Protein AF-A0A8C6SG69-F1 (afdb_monomer)

Nearest PDB structures (foldseek):
  2dnx-assembly1_A  TM=7.925E-01  e=4.022E-04  Homo sapiens

Solvent-accessible surface area (backbone atoms only — not comparable to full-atom values): 11271 Å² total; per-residue (Å²): 131,86,80,78,48,75,65,58,55,50,50,52,52,52,52,38,52,50,41,47,51,50,43,48,53,46,44,56,53,45,53,57,51,53,71,31,54,93,44,98,71,51,42,74,65,57,53,50,49,48,52,51,49,50,55,52,42,55,50,44,51,54,52,35,54,51,47,52,49,53,50,52,68,66,45,74,84,55,57,74,66,57,48,52,51,50,53,50,52,52,50,54,42,49,54,47,51,50,54,41,54,56,49,51,50,53,50,48,53,54,54,56,71,71,46,78,83,78,82,79,77,87,82,91,85,86,87,90,86,90,86,89,87,87,82,89,87,88,85,87,82,84,89,78,93,77,68,62,74,68,56,65,74,75,66,78,50,77,62,55,58,51,49,52,53,51,56,48,53,62,52,45,58,62,43,52,56,51,51,54,66,75,73,110

Organism: NCBI:txid47308

Secondary structure (DSSP, 8-state):
-----HHHHHHHHHHHHHHHHHHHHHHHHHHHHHHHTTSTT--HHHHHHHHHHHHHHHHHHHHHHHHHHHHHHHHTTS-HHHHHHHHHHHHHHHHHHHHHHHHHHHHHHHHHHTS------------------------------SSHHHHTTT---HHHHHHHHHHHHHHHHHHHHHHHHTT-

Radius of gyration: 23.66 Å; Cα contacts (8 Å, |Δi|>4): 74; chains: 1; bounding box: 45×61×63 Å

Structure (mmCIF, N/CA/C/O backbone):
data_AF-A0A8C6SG69-F1
#
_entry.id   AF-A0A8C6SG69-F1
#
loop_
_atom_site.group_PDB
_atom_site.id
_atom_site.type_symbol
_atom_site.label_atom_id
_atom_site.label_alt_id
_atom_site.label_comp_id
_atom_site.label_asym_id
_atom_site.label_entity_id
_atom_site.label_seq_id
_atom_site.pdbx_PDB_ins_code
_atom_site.Cartn_x
_atom_site.Cartn_y
_atom_site.Cartn_z
_atom_site.occupancy
_atom_site.B_iso_or_equiv
_atom_site.auth_seq_id
_atom_site.auth_comp_id
_atom_site.auth_asym_id
_atom_site.auth_atom_id
_atom_site.pdbx_PDB_model_num
ATOM 1 N N . ALA A 1 1 ? -27.747 -5.638 16.903 1.00 41.16 1 ALA A N 1
ATOM 2 C CA . ALA A 1 1 ? -26.287 -5.442 16.859 1.00 41.16 1 ALA A CA 1
ATOM 3 C C . ALA A 1 1 ? -25.641 -6.806 17.029 1.00 41.16 1 ALA A C 1
ATOM 5 O O . ALA A 1 1 ? -25.885 -7.446 18.044 1.00 41.16 1 ALA A O 1
ATOM 6 N N . THR A 1 2 ? -24.931 -7.293 16.015 1.00 50.03 2 THR A N 1
ATOM 7 C CA . THR A 1 2 ? -24.192 -8.558 16.098 1.00 50.03 2 THR A CA 1
ATOM 8 C C . THR A 1 2 ? -23.037 -8.353 17.076 1.00 50.03 2 THR A C 1
ATOM 10 O O . THR A 1 2 ? -22.198 -7.486 16.844 1.00 50.03 2 THR A O 1
ATOM 13 N N . GLN A 1 3 ? -23.038 -9.061 18.207 1.00 59.19 3 GLN A N 1
ATOM 14 C CA . GLN A 1 3 ? -21.908 -9.039 19.136 1.00 59.19 3 GLN A CA 1
ATOM 15 C C . GLN A 1 3 ? -20.735 -9.753 18.463 1.00 59.19 3 GLN A C 1
ATOM 17 O O . GLN A 1 3 ? -20.795 -10.961 18.264 1.00 59.19 3 GLN A O 1
ATOM 22 N N . VAL A 1 4 ? -19.699 -9.004 18.086 1.00 73.50 4 VAL A N 1
ATOM 23 C CA . VAL A 1 4 ? -18.437 -9.580 17.609 1.00 73.50 4 VAL A CA 1
ATOM 24 C C . VAL A 1 4 ? -17.716 -10.183 18.809 1.00 73.50 4 VAL A C 1
ATOM 26 O O . VAL A 1 4 ? -17.549 -9.517 19.836 1.00 73.50 4 VAL A O 1
ATOM 29 N N . SER A 1 5 ? -17.322 -11.448 18.707 1.00 81.06 5 SER A N 1
ATOM 30 C CA . SER A 1 5 ? -16.587 -12.133 19.769 1.00 81.06 5 SER A CA 1
ATOM 31 C C . SER A 1 5 ? -15.148 -11.612 19.875 1.00 81.06 5 SER A C 1
ATOM 33 O O . SER A 1 5 ? -14.568 -11.102 18.916 1.00 81.06 5 SER A O 1
ATOM 35 N N . ALA A 1 6 ? -14.536 -11.745 21.056 1.00 82.38 6 ALA A N 1
ATOM 36 C CA . ALA A 1 6 ? -13.160 -11.292 21.280 1.00 82.38 6 ALA A CA 1
ATOM 37 C C . ALA A 1 6 ? -12.144 -11.973 20.337 1.00 82.38 6 ALA A C 1
ATOM 39 O O . ALA A 1 6 ? -11.157 -11.351 19.948 1.00 82.38 6 ALA A O 1
ATOM 40 N N . THR A 1 7 ? -12.405 -13.226 19.951 1.00 86.06 7 THR A N 1
ATOM 41 C CA . THR A 1 7 ? -11.577 -13.991 19.009 1.00 86.06 7 THR A CA 1
ATOM 42 C C . THR A 1 7 ? -11.681 -13.433 17.592 1.00 86.06 7 THR A C 1
ATOM 44 O O . THR A 1 7 ? -10.654 -13.135 16.995 1.00 86.06 7 THR A O 1
ATOM 47 N N . GLU A 1 8 ? -12.893 -13.170 17.095 1.00 88.38 8 GLU A N 1
ATOM 48 C CA . GLU A 1 8 ? -13.091 -12.567 15.767 1.00 88.38 8 GLU A CA 1
ATOM 49 C C . GLU A 1 8 ? -12.444 -11.179 15.672 1.00 88.38 8 GLU A C 1
ATOM 51 O O . GLU A 1 8 ? -11.810 -10.848 14.674 1.00 88.38 8 GLU A O 1
ATOM 56 N N . LEU A 1 9 ? -12.536 -10.369 16.733 1.00 89.81 9 LEU A N 1
ATOM 57 C CA . LEU A 1 9 ? -11.848 -9.078 16.791 1.00 89.81 9 LEU A CA 1
ATOM 58 C C . LEU A 1 9 ? -10.326 -9.248 16.681 1.00 89.81 9 LEU A C 1
ATOM 60 O O . LEU A 1 9 ? -9.669 -8.492 15.961 1.00 89.81 9 LEU A O 1
ATOM 64 N N . GLN A 1 10 ? -9.759 -10.238 17.374 1.00 91.44 10 GLN A N 1
ATOM 65 C CA . GLN A 1 10 ? -8.331 -10.533 17.299 1.00 91.44 10 GLN A CA 1
ATOM 66 C C . GLN A 1 10 ? -7.918 -11.008 15.898 1.00 91.44 10 GLN A C 1
ATOM 68 O O . GLN A 1 10 ? -6.862 -10.589 15.416 1.00 91.44 10 GLN A O 1
ATOM 73 N N . ASP A 1 11 ? -8.747 -11.811 15.234 1.00 93.75 11 ASP A N 1
ATOM 74 C CA . ASP A 1 11 ? -8.498 -12.290 13.873 1.00 93.75 11 ASP A CA 1
ATOM 75 C C . ASP A 1 11 ? -8.473 -11.129 12.873 1.00 93.75 11 ASP A C 1
ATOM 77 O O . ASP A 1 11 ? -7.526 -11.012 12.094 1.00 93.75 11 ASP A O 1
ATOM 81 N N . VAL A 1 12 ? -9.424 -10.193 12.967 1.00 94.19 12 VAL A N 1
ATOM 82 C CA . VAL A 1 12 ? -9.451 -8.991 12.112 1.00 94.19 12 VAL A CA 1
ATOM 83 C C . VAL A 1 12 ? -8.209 -8.119 12.340 1.00 94.19 12 VAL A C 1
ATOM 85 O O . VAL A 1 12 ? -7.644 -7.575 11.386 1.00 94.19 12 VAL A O 1
ATOM 88 N N . PHE A 1 13 ? -7.730 -8.001 13.584 1.00 95.12 13 PHE A N 1
ATOM 89 C CA . PHE A 1 13 ? -6.465 -7.321 13.883 1.00 95.12 13 PHE A CA 1
ATOM 90 C C . PHE A 1 13 ? -5.274 -7.990 13.184 1.00 95.12 13 PHE A C 1
ATOM 92 O O . PHE A 1 13 ? -4.476 -7.301 12.546 1.00 95.12 13 PHE A O 1
ATOM 99 N N . GLN A 1 14 ? -5.159 -9.317 13.291 1.00 96.50 14 GLN A N 1
ATOM 100 C CA . GLN A 1 14 ? -4.071 -10.078 12.670 1.00 96.50 14 GLN A CA 1
ATOM 101 C C . GLN A 1 14 ? -4.122 -10.006 11.144 1.00 96.50 14 GLN A C 1
ATOM 103 O O . GLN A 1 14 ? -3.098 -9.766 10.503 1.00 96.50 14 GLN A O 1
ATOM 108 N N . GLU A 1 15 ? -5.310 -10.147 10.559 1.00 97.62 15 GLU A N 1
ATOM 109 C CA . GLU A 1 15 ? -5.512 -10.032 9.117 1.00 97.62 15 GLU A CA 1
ATOM 110 C C . GLU A 1 15 ? -5.119 -8.637 8.615 1.00 97.62 15 GLU A C 1
ATOM 112 O O . GLU A 1 15 ? -4.383 -8.507 7.634 1.00 97.62 15 GLU A O 1
ATOM 117 N N . THR A 1 16 ? -5.524 -7.585 9.333 1.00 96.88 16 THR A N 1
ATOM 118 C CA . THR A 1 16 ? -5.155 -6.202 9.000 1.00 96.88 16 THR A CA 1
ATOM 119 C C . THR A 1 16 ? -3.635 -6.016 9.016 1.00 96.88 16 THR A C 1
ATOM 121 O O . THR A 1 16 ? -3.077 -5.483 8.055 1.00 96.88 16 THR A O 1
ATOM 124 N N . SER A 1 17 ? -2.946 -6.497 10.057 1.00 97.94 17 SER A N 1
ATOM 125 C CA . SER A 1 17 ? -1.478 -6.454 10.139 1.00 97.94 17 SER A CA 1
ATOM 126 C C . SER A 1 17 ? -0.803 -7.229 9.004 1.00 97.94 17 SER A C 1
ATOM 128 O O . SER A 1 17 ? 0.136 -6.724 8.386 1.00 97.94 17 SER A O 1
ATOM 130 N N . SER A 1 18 ? -1.296 -8.431 8.692 1.00 98.44 18 SER A N 1
ATOM 131 C CA . SER A 1 18 ? -0.785 -9.263 7.596 1.00 98.44 18 SER A CA 1
ATOM 132 C C . SER A 1 18 ? -0.905 -8.548 6.247 1.00 98.44 18 SER A C 1
ATOM 134 O O . SER A 1 18 ? 0.059 -8.468 5.481 1.00 98.44 18 SER A O 1
ATOM 136 N N . ASN A 1 19 ? -2.053 -7.919 5.987 1.00 97.69 19 ASN A N 1
ATOM 137 C CA . ASN A 1 19 ? -2.275 -7.165 4.760 1.00 97.69 19 ASN A CA 1
ATOM 138 C C . ASN A 1 19 ? -1.353 -5.936 4.654 1.00 97.69 19 ASN A C 1
ATOM 140 O O . ASN A 1 19 ? -0.823 -5.662 3.576 1.00 97.69 19 ASN A O 1
ATOM 144 N N . ILE A 1 20 ? -1.098 -5.218 5.755 1.00 97.69 20 ILE A N 1
ATOM 145 C CA . ILE A 1 20 ? -0.120 -4.112 5.786 1.00 97.69 20 ILE A CA 1
ATOM 146 C C . ILE A 1 20 ? 1.291 -4.622 5.470 1.00 97.69 20 ILE A C 1
ATOM 148 O O . ILE A 1 20 ? 2.008 -4.013 4.670 1.00 97.69 20 ILE A O 1
ATOM 152 N N . PHE A 1 21 ? 1.694 -5.756 6.045 1.00 98.25 21 PHE A N 1
ATOM 153 C CA . PHE A 1 21 ? 2.980 -6.375 5.728 1.00 98.25 21 PHE A CA 1
ATOM 154 C C . PHE A 1 21 ? 3.074 -6.745 4.240 1.00 98.25 21 PHE A C 1
ATOM 156 O O . PHE A 1 21 ? 4.070 -6.426 3.585 1.00 98.25 21 PHE A O 1
ATOM 163 N N . GLN A 1 22 ? 2.010 -7.321 3.674 1.00 98.25 22 GLN A N 1
ATOM 164 C CA . GLN A 1 22 ? 1.940 -7.653 2.252 1.00 98.25 22 GLN A CA 1
ATOM 165 C C . GLN A 1 22 ? 2.042 -6.411 1.351 1.00 98.25 22 GLN A C 1
ATOM 167 O O . GLN A 1 22 ? 2.730 -6.460 0.329 1.00 98.25 22 GLN A O 1
ATOM 172 N N . ILE A 1 23 ? 1.410 -5.289 1.720 1.00 95.62 23 ILE A N 1
ATOM 173 C CA . ILE A 1 23 ? 1.549 -4.012 0.994 1.00 95.62 23 ILE A CA 1
ATOM 174 C C . ILE A 1 23 ? 3.019 -3.585 0.969 1.00 95.62 23 ILE A C 1
ATOM 176 O O . ILE A 1 23 ? 3.549 -3.283 -0.098 1.00 95.62 23 ILE A O 1
ATOM 180 N N . ASN A 1 24 ? 3.700 -3.615 2.116 1.00 97.81 24 ASN A N 1
ATOM 181 C CA . ASN A 1 24 ? 5.112 -3.236 2.201 1.00 97.81 24 ASN A CA 1
ATOM 182 C C . ASN A 1 24 ? 6.022 -4.172 1.391 1.00 97.81 24 ASN A C 1
ATOM 184 O O . ASN A 1 24 ? 6.902 -3.699 0.671 1.00 97.81 24 ASN A O 1
ATOM 188 N N . ALA A 1 25 ? 5.780 -5.484 1.430 1.00 98.06 25 ALA A N 1
ATOM 189 C CA . ALA A 1 25 ? 6.508 -6.447 0.605 1.00 98.06 25 ALA A CA 1
ATOM 190 C C . ALA A 1 25 ? 6.319 -6.169 -0.898 1.00 98.06 25 ALA A C 1
ATOM 192 O O . ALA A 1 25 ? 7.284 -6.184 -1.668 1.00 98.06 25 ALA A O 1
ATOM 193 N N . ASN A 1 26 ? 5.092 -5.843 -1.314 1.00 96.69 26 ASN A N 1
ATOM 194 C CA . ASN A 1 26 ? 4.803 -5.480 -2.698 1.00 96.69 26 ASN A CA 1
ATOM 195 C C . ASN A 1 26 ? 5.488 -4.172 -3.110 1.00 96.69 26 ASN A C 1
ATOM 197 O O . ASN A 1 26 ? 5.982 -4.089 -4.232 1.00 96.69 26 ASN A O 1
ATOM 201 N N . VAL A 1 27 ? 5.550 -3.169 -2.225 1.00 96.62 27 VAL A N 1
ATOM 202 C CA . VAL A 1 27 ? 6.280 -1.911 -2.468 1.00 96.62 27 VAL A CA 1
ATOM 203 C C . VAL A 1 27 ? 7.747 -2.202 -2.785 1.00 96.62 27 VAL A C 1
ATOM 205 O O . VAL A 1 27 ? 8.226 -1.789 -3.839 1.00 96.62 27 VAL A O 1
ATOM 208 N N . VAL A 1 28 ? 8.427 -2.999 -1.957 1.00 97.38 28 VAL A N 1
ATOM 209 C CA . VAL A 1 28 ? 9.835 -3.379 -2.184 1.00 97.38 28 VAL A CA 1
ATOM 210 C C . VAL A 1 28 ? 10.005 -4.154 -3.498 1.00 97.38 28 VAL A C 1
ATOM 212 O O . VAL A 1 28 ? 10.928 -3.900 -4.276 1.00 97.38 28 VAL A O 1
ATOM 215 N N . ALA A 1 29 ? 9.094 -5.086 -3.795 1.00 95.25 29 ALA A N 1
ATOM 216 C CA . ALA A 1 29 ? 9.124 -5.834 -5.051 1.00 95.25 29 ALA A CA 1
ATOM 217 C C . ALA A 1 29 ? 8.945 -4.916 -6.275 1.00 95.25 29 ALA A C 1
ATOM 219 O O . ALA A 1 29 ? 9.633 -5.072 -7.287 1.00 95.25 29 ALA A O 1
ATOM 220 N N . LEU A 1 30 ? 8.042 -3.939 -6.189 1.00 94.00 30 LEU A N 1
ATOM 221 C CA . LEU A 1 30 ? 7.810 -2.951 -7.239 1.00 94.00 30 LEU A CA 1
ATOM 222 C C . LEU A 1 30 ? 9.005 -2.014 -7.424 1.00 94.00 30 LEU A C 1
ATOM 224 O O . LEU A 1 30 ? 9.336 -1.711 -8.567 1.00 94.00 30 LEU A O 1
ATOM 228 N N . GLU A 1 31 ? 9.685 -1.603 -6.353 1.00 95.31 31 GLU A N 1
ATOM 229 C CA . GLU A 1 31 ? 10.922 -0.813 -6.434 1.00 95.31 31 GLU A CA 1
ATOM 230 C C . GLU A 1 31 ? 12.023 -1.560 -7.190 1.00 95.31 31 GLU A C 1
ATOM 232 O O . GLU A 1 31 ? 12.657 -1.000 -8.086 1.00 95.31 31 GLU A O 1
ATOM 237 N N . LYS A 1 32 ? 12.204 -2.851 -6.899 1.00 93.94 32 LYS A N 1
ATOM 238 C CA . LYS A 1 32 ? 13.175 -3.696 -7.605 1.00 93.94 32 LYS A CA 1
ATOM 239 C C . LYS A 1 32 ? 12.834 -3.853 -9.090 1.00 93.94 32 LYS A C 1
ATOM 241 O O . LYS A 1 32 ? 13.717 -3.760 -9.945 1.00 93.94 32 LYS A O 1
ATOM 246 N N . ASN A 1 33 ? 11.559 -4.072 -9.411 1.00 91.69 33 ASN A N 1
ATOM 247 C CA . ASN A 1 33 ? 11.111 -4.149 -10.803 1.00 91.69 33 ASN A CA 1
ATOM 248 C C . ASN A 1 33 ? 11.290 -2.804 -11.522 1.00 91.69 33 ASN A C 1
ATOM 250 O O . ASN A 1 33 ? 11.761 -2.774 -12.656 1.00 91.69 33 ASN A O 1
ATOM 254 N N . LEU A 1 34 ? 11.003 -1.687 -10.846 1.00 91.31 34 LEU A N 1
ATOM 255 C CA . LEU A 1 34 ? 11.197 -0.338 -11.377 1.00 91.31 34 LEU A CA 1
ATOM 256 C C . LEU A 1 34 ? 12.660 -0.056 -11.738 1.00 91.31 34 LEU A C 1
ATOM 258 O O . LEU A 1 34 ? 12.910 0.571 -12.760 1.00 91.31 34 LEU A O 1
ATOM 262 N N . GLN A 1 35 ? 13.623 -0.534 -10.945 1.00 91.31 35 GLN A N 1
ATOM 263 C CA . GLN A 1 35 ? 15.053 -0.401 -11.264 1.00 91.31 35 GLN A CA 1
ATOM 264 C C . GLN A 1 35 ? 15.458 -1.155 -12.537 1.00 91.31 35 GLN A C 1
ATOM 266 O O . GLN A 1 35 ? 16.454 -0.808 -13.165 1.00 91.31 35 GLN A O 1
ATOM 271 N N . SER A 1 36 ? 14.702 -2.189 -12.910 1.00 89.75 36 SER A N 1
ATOM 272 C CA . SER A 1 3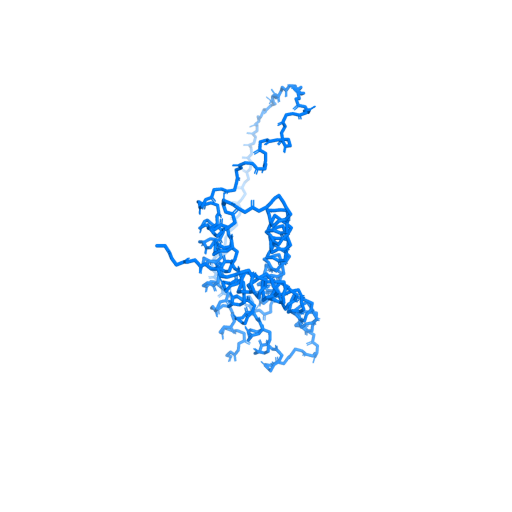6 ? 14.962 -2.984 -14.113 1.00 89.75 36 SER A CA 1
ATOM 273 C C . SER A 1 36 ? 14.283 -2.403 -15.361 1.00 89.75 36 SER A C 1
ATOM 275 O O . SER A 1 36 ? 14.726 -2.695 -16.473 1.00 89.75 36 SER A O 1
ATOM 277 N N . LEU A 1 37 ? 13.255 -1.556 -15.202 1.00 86.62 37 LEU A N 1
ATOM 278 C CA . LEU A 1 37 ? 12.604 -0.851 -16.313 1.00 86.62 37 LEU A CA 1
ATOM 279 C C . LEU A 1 37 ? 13.571 0.130 -16.992 1.00 86.62 37 LEU A C 1
ATOM 281 O O . LEU A 1 37 ? 14.232 0.928 -16.328 1.00 86.62 37 LEU A O 1
ATOM 285 N N . GLY A 1 38 ? 13.619 0.108 -18.324 1.00 78.94 38 GLY A N 1
ATOM 286 C CA . GLY A 1 38 ? 14.526 0.934 -19.124 1.00 78.94 38 GLY A CA 1
ATOM 287 C C . GLY A 1 38 ? 15.978 0.455 -19.159 1.00 78.94 38 GLY A C 1
ATOM 288 O O . GLY A 1 38 ? 16.838 1.166 -19.674 1.00 78.94 38 GLY A O 1
ATOM 289 N N . THR A 1 39 ? 16.268 -0.729 -18.615 1.00 86.81 39 THR A N 1
ATOM 290 C CA . THR A 1 39 ? 17.586 -1.375 -18.708 1.00 86.81 39 THR A CA 1
ATOM 291 C C . THR A 1 39 ? 17.557 -2.518 -19.726 1.00 86.81 39 THR A C 1
ATOM 293 O O . THR A 1 39 ? 16.503 -2.862 -20.253 1.00 86.81 39 THR A O 1
ATOM 296 N N . SER A 1 40 ? 18.690 -3.186 -19.957 1.00 83.50 40 SER A N 1
ATOM 297 C CA . SER A 1 40 ? 18.740 -4.418 -20.764 1.00 83.50 40 SER A CA 1
ATOM 298 C C . SER A 1 40 ? 17.893 -5.573 -20.205 1.00 83.50 40 SER A C 1
ATOM 300 O O . SER A 1 40 ? 17.694 -6.570 -20.892 1.00 83.50 40 SER A O 1
ATOM 302 N N . ARG A 1 41 ? 17.402 -5.458 -18.962 1.00 82.75 41 ARG A N 1
ATOM 303 C CA . ARG A 1 41 ? 16.520 -6.432 -18.296 1.00 82.75 41 ARG A CA 1
ATOM 304 C C . ARG A 1 41 ? 15.037 -6.081 -18.417 1.00 82.75 41 ARG A C 1
ATOM 306 O O . ARG A 1 41 ? 14.210 -6.741 -17.794 1.00 82.75 41 ARG A O 1
ATOM 313 N N . ASP A 1 42 ? 14.707 -5.02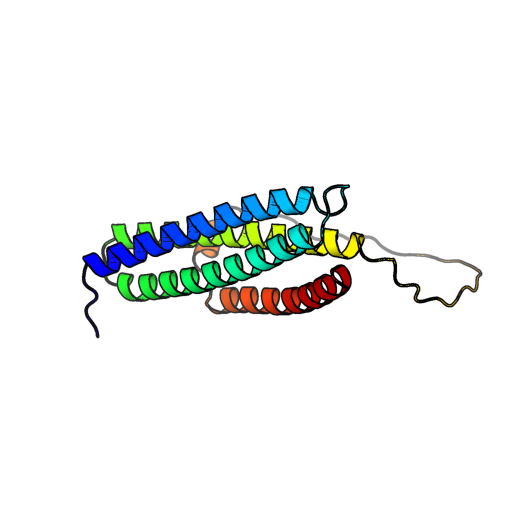7 -19.153 1.00 88.44 42 ASP A N 1
ATOM 314 C CA . ASP A 1 42 ? 13.329 -4.627 -19.386 1.00 88.44 42 ASP A CA 1
ATOM 315 C 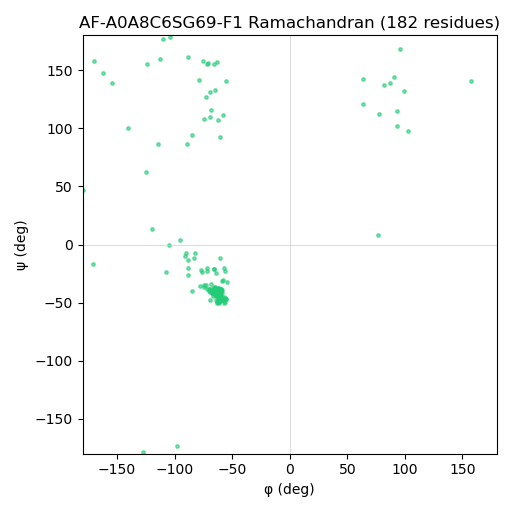C . ASP A 1 42 ? 12.671 -5.580 -20.391 1.00 88.44 42 ASP A C 1
ATOM 317 O O . ASP A 1 42 ? 12.997 -5.573 -21.577 1.00 88.44 42 ASP A O 1
ATOM 321 N N . THR A 1 43 ? 11.767 -6.430 -19.902 1.00 88.12 43 THR A N 1
ATOM 322 C CA . THR A 1 43 ? 11.030 -7.402 -20.718 1.00 88.12 43 THR A CA 1
ATOM 323 C C . THR A 1 43 ? 9.517 -7.225 -20.544 1.00 88.12 43 THR A C 1
ATOM 325 O O . THR A 1 43 ? 9.059 -6.737 -19.499 1.00 88.12 43 THR A O 1
ATOM 328 N N . PRO A 1 44 ? 8.698 -7.630 -21.533 1.00 83.06 44 PRO A N 1
ATOM 329 C CA . PRO A 1 44 ? 7.241 -7.574 -21.409 1.00 83.06 44 PRO A CA 1
ATOM 330 C C . PRO A 1 44 ? 6.702 -8.383 -20.213 1.00 83.06 44 PRO A C 1
ATOM 332 O O . PRO A 1 44 ? 5.714 -7.980 -19.594 1.00 83.06 44 PRO A O 1
ATOM 335 N N . GLU A 1 45 ? 7.366 -9.469 -19.814 1.00 87.81 45 GLU A N 1
ATOM 336 C CA . GLU A 1 45 ? 7.007 -10.273 -18.637 1.00 87.81 45 GLU A CA 1
ATOM 337 C C . GLU A 1 45 ? 7.260 -9.510 -17.332 1.00 87.81 45 GLU A C 1
ATOM 339 O O . GLU A 1 45 ? 6.430 -9.546 -16.416 1.00 87.81 45 GLU A O 1
ATOM 344 N N . LEU A 1 46 ? 8.375 -8.774 -17.245 1.00 88.69 46 LEU A N 1
ATOM 345 C CA . LEU A 1 46 ? 8.680 -7.917 -16.097 1.00 88.69 46 LEU A CA 1
ATOM 346 C C . LEU A 1 46 ? 7.632 -6.809 -15.962 1.00 88.69 46 LEU A C 1
ATOM 348 O O . LEU A 1 46 ? 7.120 -6.554 -14.870 1.00 88.69 46 LEU A O 1
ATOM 352 N N . ARG A 1 47 ? 7.257 -6.200 -17.088 1.00 87.19 47 ARG A N 1
ATOM 353 C CA . ARG A 1 47 ? 6.196 -5.190 -17.190 1.00 87.19 47 ARG A CA 1
ATOM 354 C C . ARG A 1 47 ? 4.834 -5.727 -16.751 1.00 87.19 47 ARG A C 1
ATOM 356 O O . ARG A 1 47 ? 4.145 -5.090 -15.954 1.00 87.19 47 ARG A O 1
ATOM 363 N N . GLN A 1 48 ? 4.466 -6.924 -17.204 1.00 86.00 48 GLN A N 1
ATOM 364 C CA . GLN A 1 48 ? 3.244 -7.604 -16.775 1.00 86.00 48 GLN A CA 1
ATOM 365 C C . GLN A 1 48 ? 3.261 -7.921 -15.276 1.00 86.00 48 GLN A C 1
ATOM 367 O O . GLN A 1 48 ? 2.250 -7.716 -14.600 1.00 86.00 48 GLN A O 1
ATOM 372 N N . THR A 1 49 ? 4.390 -8.401 -14.754 1.00 89.38 49 THR A N 1
ATOM 373 C CA . THR A 1 49 ? 4.561 -8.694 -13.324 1.00 89.38 49 THR A CA 1
ATOM 374 C C . THR A 1 49 ? 4.387 -7.426 -12.499 1.00 89.38 49 THR A C 1
ATOM 376 O O . THR A 1 49 ? 3.616 -7.414 -11.544 1.00 89.38 49 THR A O 1
ATOM 379 N N . LEU A 1 50 ? 5.025 -6.327 -12.908 1.00 88.88 50 LEU A N 1
ATOM 380 C CA . LEU A 1 50 ? 4.899 -5.030 -12.252 1.00 88.88 50 LEU A CA 1
ATOM 381 C C . LEU A 1 50 ? 3.434 -4.564 -12.220 1.00 88.88 50 LEU A C 1
ATOM 383 O O . LEU A 1 50 ? 2.932 -4.201 -11.155 1.00 88.88 50 LEU A O 1
ATOM 387 N N . HIS A 1 51 ? 2.726 -4.640 -13.349 1.00 86.62 51 HIS A N 1
ATOM 388 C CA . HIS A 1 51 ? 1.310 -4.274 -13.417 1.00 86.62 51 HIS A CA 1
ATOM 389 C C . HIS A 1 51 ? 0.428 -5.163 -12.522 1.00 86.62 51 HIS A C 1
ATOM 391 O O . HIS A 1 51 ? -0.403 -4.655 -11.768 1.00 86.62 51 HIS A O 1
ATOM 397 N N . SER A 1 52 ? 0.644 -6.481 -12.545 1.00 86.62 52 SER A N 1
ATOM 398 C CA . SER A 1 52 ? -0.088 -7.431 -11.696 1.00 86.62 52 SER A CA 1
ATOM 399 C C . SER A 1 52 ? 0.131 -7.138 -10.210 1.00 86.62 52 SER A C 1
ATOM 401 O O . SER A 1 52 ? -0.823 -7.091 -9.434 1.00 86.62 52 SER A O 1
ATOM 403 N N . THR A 1 53 ? 1.375 -6.868 -9.807 1.00 90.25 53 THR A N 1
ATOM 404 C CA . THR A 1 53 ? 1.707 -6.512 -8.422 1.00 90.25 53 THR A CA 1
ATOM 405 C C . THR A 1 53 ? 1.069 -5.181 -8.015 1.00 90.25 53 THR A C 1
ATOM 407 O O . THR A 1 53 ? 0.585 -5.066 -6.889 1.00 90.25 53 THR A O 1
ATOM 410 N N . GLN A 1 54 ? 0.976 -4.190 -8.912 1.00 88.50 54 GLN A N 1
ATOM 411 C CA . GLN A 1 54 ? 0.230 -2.952 -8.642 1.00 88.50 54 GLN A CA 1
ATOM 412 C C . GLN A 1 54 ? -1.258 -3.226 -8.388 1.00 88.50 54 GLN A C 1
ATOM 414 O O . GLN A 1 54 ? -1.806 -2.766 -7.387 1.00 88.50 54 GLN A O 1
ATOM 419 N N . GLN A 1 55 ? -1.907 -4.012 -9.252 1.00 88.38 55 GLN A N 1
ATOM 420 C CA . GLN A 1 55 ? -3.322 -4.357 -9.088 1.00 88.38 55 GLN A CA 1
ATOM 421 C C . GLN A 1 55 ? -3.574 -5.125 -7.790 1.00 88.38 55 GLN A C 1
ATOM 423 O O . GLN A 1 55 ? -4.513 -4.808 -7.059 1.00 88.38 55 GLN A O 1
ATOM 428 N N . GLN A 1 56 ? -2.719 -6.100 -7.476 1.00 92.00 56 GLN A N 1
ATOM 429 C CA . GLN A 1 56 ? -2.814 -6.846 -6.228 1.00 92.00 56 GLN A CA 1
ATOM 430 C C . GLN A 1 56 ? -2.642 -5.925 -5.017 1.00 92.00 56 GLN A C 1
ATOM 432 O O . GLN A 1 56 ? -3.422 -6.008 -4.075 1.00 92.00 56 GLN A O 1
ATOM 437 N N . THR A 1 57 ? -1.679 -5.002 -5.055 1.00 88.75 57 THR A N 1
ATOM 438 C CA . THR A 1 57 ? -1.463 -4.033 -3.968 1.00 88.75 57 THR A CA 1
ATOM 439 C C . THR A 1 57 ? -2.688 -3.147 -3.754 1.00 88.75 57 THR A C 1
ATOM 441 O O . THR A 1 57 ? -3.117 -2.979 -2.617 1.00 88.75 57 THR A O 1
ATOM 444 N N . ASN A 1 58 ? -3.319 -2.660 -4.828 1.00 88.56 58 ASN A N 1
ATOM 445 C CA . ASN A 1 58 ? -4.541 -1.852 -4.734 1.00 88.56 58 ASN A CA 1
ATOM 446 C C . ASN A 1 58 ? -5.708 -2.631 -4.097 1.00 88.56 58 ASN A C 1
ATOM 448 O O . ASN A 1 58 ? -6.471 -2.077 -3.299 1.00 88.56 58 ASN A O 1
ATOM 452 N N . LYS A 1 59 ? -5.846 -3.922 -4.434 1.00 89.06 59 LYS A N 1
ATOM 453 C CA . LYS A 1 59 ? -6.852 -4.804 -3.822 1.00 89.06 59 LYS A CA 1
ATOM 454 C C . LYS A 1 59 ? -6.598 -4.959 -2.326 1.00 89.06 59 LYS A C 1
ATOM 456 O O . LYS A 1 59 ? -7.512 -4.717 -1.546 1.00 89.06 59 LYS A O 1
ATOM 461 N N . VAL A 1 60 ? -5.359 -5.277 -1.939 1.00 90.12 60 VAL A N 1
ATOM 462 C CA . VAL A 1 60 ? -4.983 -5.432 -0.526 1.00 90.12 60 VAL A CA 1
ATOM 463 C C . VAL A 1 60 ? -5.237 -4.135 0.243 1.00 90.12 60 VAL A C 1
ATOM 465 O O . VAL A 1 60 ? -5.890 -4.190 1.274 1.00 90.12 60 VAL A O 1
ATOM 468 N N . ILE A 1 61 ? -4.844 -2.964 -0.278 1.00 89.44 61 ILE A N 1
ATOM 469 C CA . ILE A 1 61 ? -5.138 -1.660 0.353 1.00 89.44 61 ILE A CA 1
ATOM 470 C C . ILE A 1 61 ? -6.643 -1.481 0.580 1.00 89.44 61 ILE A C 1
ATOM 472 O O . ILE A 1 61 ? -7.057 -1.117 1.678 1.00 89.44 61 ILE A O 1
ATOM 476 N N . THR A 1 62 ? -7.465 -1.773 -0.433 1.00 91.56 62 THR A N 1
ATOM 477 C CA . THR A 1 62 ? -8.925 -1.641 -0.328 1.00 91.56 62 THR A CA 1
ATOM 478 C C . THR A 1 62 ? -9.494 -2.542 0.768 1.00 91.56 62 THR A C 1
ATOM 480 O O . THR A 1 62 ? -10.283 -2.068 1.588 1.00 91.56 62 THR A O 1
ATOM 483 N N . THR A 1 63 ? -9.070 -3.807 0.813 1.00 91.06 63 THR A N 1
ATOM 484 C CA . THR A 1 63 ? -9.465 -4.759 1.858 1.00 91.06 63 THR A CA 1
ATOM 485 C C . THR A 1 63 ? -9.010 -4.281 3.238 1.00 91.06 63 THR A C 1
ATOM 487 O O . THR A 1 63 ? -9.825 -4.203 4.152 1.00 91.06 63 THR A O 1
ATOM 490 N N . THR A 1 64 ? -7.752 -3.860 3.399 1.00 91.50 64 THR A N 1
ATOM 491 C CA . THR A 1 64 ? -7.235 -3.360 4.684 1.00 91.50 64 THR A CA 1
ATOM 492 C C . THR A 1 64 ? -7.994 -2.129 5.168 1.00 91.50 64 THR A C 1
ATOM 494 O O . THR A 1 64 ? -8.337 -2.045 6.344 1.00 91.50 64 THR A O 1
ATOM 497 N N . SER A 1 65 ? -8.313 -1.181 4.281 1.00 92.00 65 SER A N 1
ATOM 498 C CA . SER A 1 65 ? -9.119 -0.011 4.643 1.00 92.00 65 SER A CA 1
ATOM 499 C C . SER A 1 65 ? -10.514 -0.406 5.134 1.00 92.00 65 SER A C 1
ATOM 501 O O . SER A 1 65 ? -11.016 0.193 6.083 1.00 92.00 65 SER A O 1
ATOM 503 N N . GLN A 1 66 ? -11.136 -1.423 4.528 1.00 91.62 66 GLN A N 1
ATOM 504 C CA . GLN A 1 66 ? -12.426 -1.949 4.985 1.00 91.62 66 GLN A CA 1
ATOM 505 C C . GLN A 1 66 ? -12.313 -2.620 6.359 1.00 91.62 66 GLN A C 1
ATOM 507 O O . GLN A 1 66 ? -13.175 -2.386 7.203 1.00 91.62 66 GLN A O 1
ATOM 512 N N . LEU A 1 67 ? -11.256 -3.398 6.609 1.00 91.38 67 LEU A N 1
ATOM 513 C CA . LEU A 1 67 ? -11.010 -4.018 7.917 1.00 91.38 67 LEU A CA 1
ATOM 514 C C . LEU A 1 67 ? -10.759 -2.961 9.003 1.00 91.38 67 LEU A C 1
ATOM 516 O O . LEU A 1 67 ? -11.318 -3.053 10.089 1.00 91.38 67 LEU A O 1
ATOM 520 N N . ILE A 1 68 ? -10.009 -1.894 8.705 1.00 91.69 68 ILE A N 1
ATOM 521 C CA . ILE A 1 68 ? -9.800 -0.774 9.641 1.00 91.69 68 ILE A CA 1
ATOM 522 C C . ILE A 1 68 ? -11.107 -0.034 9.957 1.00 91.69 68 ILE A C 1
ATOM 524 O O . ILE A 1 68 ? -11.299 0.391 11.102 1.00 91.69 68 ILE A O 1
ATOM 528 N N . LYS A 1 69 ? -12.004 0.135 8.975 1.00 90.69 69 LYS A N 1
ATOM 529 C CA . LYS A 1 69 ? -13.341 0.701 9.220 1.00 90.69 69 LYS A CA 1
ATOM 530 C C . LYS A 1 69 ? -14.146 -0.209 10.150 1.00 90.69 69 LYS A C 1
ATOM 532 O O . LYS A 1 69 ? -14.573 0.255 11.200 1.00 90.69 69 LYS A O 1
ATOM 537 N N . GLN A 1 70 ? -14.208 -1.508 9.848 1.00 90.69 70 GLN A N 1
ATOM 538 C CA . GLN A 1 70 ? -14.868 -2.500 10.707 1.00 90.69 70 GLN A CA 1
ATOM 539 C C . GLN A 1 70 ? -14.310 -2.485 12.138 1.00 90.69 70 GLN A C 1
ATOM 541 O O . GLN A 1 70 ? -15.073 -2.408 13.097 1.00 90.69 70 GLN A O 1
AT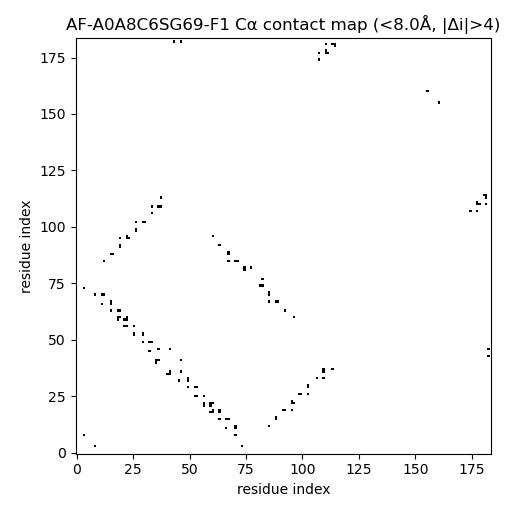OM 546 N N . LEU A 1 71 ? -12.982 -2.472 12.302 1.00 91.38 71 LEU A N 1
ATOM 547 C CA . LEU A 1 71 ? -12.347 -2.357 13.617 1.00 91.38 71 LEU A CA 1
ATOM 548 C C . LEU A 1 71 ? -12.735 -1.058 14.329 1.00 91.38 71 LEU A C 1
ATOM 550 O O . LEU A 1 71 ? -12.976 -1.085 15.529 1.00 91.38 71 LEU A O 1
ATOM 554 N N . SER A 1 72 ? -12.815 0.070 13.618 1.00 90.81 72 SER A N 1
ATOM 555 C CA . SER A 1 72 ? -13.212 1.360 14.208 1.00 90.81 72 SER A CA 1
ATOM 556 C C . SER A 1 72 ? -14.640 1.328 14.755 1.00 90.81 72 SER A C 1
ATOM 558 O O . SER A 1 72 ? -14.881 1.822 15.860 1.00 90.81 72 SER A O 1
ATOM 560 N N . ASP A 1 73 ? -15.556 0.691 14.028 1.00 88.50 73 ASP A N 1
ATOM 561 C CA . ASP A 1 73 ? -16.956 0.559 14.435 1.00 88.50 73 ASP A CA 1
ATOM 562 C C . ASP A 1 73 ? -17.089 -0.337 15.676 1.00 88.50 73 ASP A C 1
ATOM 564 O O . ASP A 1 73 ? -17.797 0.004 16.624 1.00 88.50 73 ASP A O 1
ATOM 568 N N . ILE A 1 74 ? -16.341 -1.446 15.724 1.00 86.69 74 ILE A N 1
ATOM 569 C CA . ILE A 1 74 ? -16.375 -2.405 16.841 1.00 86.69 74 ILE A CA 1
ATOM 570 C C . ILE A 1 74 ? -15.706 -1.829 18.106 1.00 86.69 74 ILE A C 1
ATOM 572 O O . ILE A 1 74 ? -16.177 -2.041 19.224 1.00 86.69 74 ILE A O 1
ATOM 576 N N . ILE A 1 75 ? -14.611 -1.078 17.952 1.00 86.44 75 ILE A N 1
ATOM 577 C CA . ILE A 1 75 ? -13.753 -0.600 19.057 1.00 86.44 75 ILE A CA 1
ATOM 578 C C . ILE A 1 75 ? -14.292 0.668 19.737 1.00 86.44 75 ILE A C 1
ATOM 580 O O . ILE A 1 75 ? -13.794 1.067 20.791 1.00 86.44 75 ILE A O 1
ATOM 584 N N . SER A 1 76 ? -15.348 1.287 19.201 1.00 75.75 76 SER A N 1
ATOM 585 C CA . SER A 1 76 ? -15.930 2.521 19.753 1.00 75.75 76 SER A CA 1
ATOM 586 C C . SER A 1 76 ? -16.378 2.406 21.225 1.00 75.75 76 SER A C 1
ATOM 588 O O . SER A 1 76 ? -16.447 3.421 21.914 1.00 75.75 76 SER A O 1
ATOM 590 N N . GLY A 1 77 ? -16.597 1.187 21.742 1.00 72.75 77 GLY A N 1
ATOM 591 C CA . GLY A 1 77 ? -16.875 0.907 23.160 1.00 72.75 77 GLY A CA 1
ATOM 592 C C . GLY A 1 77 ? -15.869 -0.018 23.864 1.00 72.75 77 GLY A C 1
ATOM 593 O O . GLY A 1 77 ? -16.187 -0.534 24.934 1.00 72.75 77 GLY A O 1
ATOM 594 N N . SER A 1 78 ? -14.697 -0.285 23.277 1.00 81.44 78 SER A N 1
ATOM 595 C CA . SER A 1 78 ? -13.745 -1.281 23.795 1.00 81.44 78 SER A CA 1
ATOM 596 C C . SER A 1 78 ? -12.609 -0.680 24.640 1.00 81.44 78 SER A C 1
ATOM 598 O O . SER A 1 78 ? -12.606 0.502 25.000 1.00 81.44 78 SER A O 1
ATOM 600 N N . SER A 1 79 ? -11.643 -1.521 25.028 1.00 86.31 79 SER A N 1
ATOM 601 C CA . SER A 1 79 ? -10.572 -1.146 25.950 1.00 86.31 79 SER A CA 1
ATOM 602 C C . SER A 1 79 ? -9.631 -0.084 25.360 1.00 86.31 79 SER A C 1
ATOM 604 O O . SER A 1 79 ? -9.420 0.017 24.148 1.00 86.31 79 SER A O 1
ATOM 606 N N . ARG A 1 80 ? -8.956 0.681 26.233 1.00 91.12 80 ARG A N 1
ATOM 607 C CA . ARG A 1 80 ? -7.891 1.615 25.815 1.00 91.12 80 ARG A CA 1
ATOM 608 C C . ARG A 1 80 ? -6.792 0.915 25.000 1.00 91.12 80 ARG A C 1
ATOM 610 O O . ARG A 1 80 ? -6.199 1.540 24.123 1.00 91.12 80 ARG A O 1
ATOM 617 N N . GLN A 1 81 ? -6.519 -0.359 25.283 1.00 90.94 81 GLN A N 1
ATOM 618 C CA . GLN A 1 81 ? -5.501 -1.137 24.581 1.00 90.94 81 GLN A CA 1
ATOM 619 C C . GLN A 1 81 ? -5.882 -1.378 23.114 1.00 90.94 81 GLN A C 1
ATOM 621 O O . GLN A 1 81 ? -5.041 -1.184 22.237 1.00 90.94 81 GLN A O 1
ATOM 626 N N . ASP A 1 82 ? -7.136 -1.736 22.839 1.00 90.50 82 ASP A N 1
ATOM 627 C CA . ASP A 1 82 ? -7.616 -2.002 21.476 1.00 90.50 82 ASP A CA 1
ATOM 628 C C . ASP A 1 82 ? -7.635 -0.726 20.638 1.00 90.50 82 ASP A C 1
ATOM 630 O O . ASP A 1 82 ? -7.188 -0.724 19.490 1.00 90.50 82 ASP A O 1
ATOM 634 N N . ARG A 1 83 ? -8.042 0.395 21.248 1.00 91.56 83 ARG A N 1
ATOM 635 C CA . ARG A 1 83 ? -7.974 1.723 20.619 1.00 91.56 83 ARG A CA 1
ATOM 636 C C . ARG A 1 83 ? -6.548 2.076 20.198 1.00 91.56 83 ARG A C 1
ATOM 638 O O . ARG A 1 83 ? -6.338 2.512 19.072 1.00 91.56 83 ARG A O 1
ATOM 645 N N . LEU A 1 84 ? -5.559 1.833 21.063 1.00 94.06 84 LEU A N 1
ATOM 646 C CA . LEU A 1 84 ? -4.148 2.070 20.736 1.00 94.06 84 LEU A CA 1
ATOM 647 C C . LEU A 1 84 ? -3.644 1.161 19.608 1.00 94.06 84 LEU A C 1
ATOM 649 O O . LEU A 1 84 ? -2.907 1.630 18.741 1.00 94.06 84 LEU A O 1
ATOM 653 N N . ARG A 1 85 ? -4.033 -0.122 19.594 1.00 93.81 85 ARG A N 1
ATOM 654 C CA . ARG A 1 85 ? -3.683 -1.044 18.497 1.00 93.81 85 ARG A CA 1
ATOM 655 C C . ARG A 1 85 ? -4.278 -0.572 17.171 1.00 93.81 85 ARG A C 1
ATOM 657 O O . ARG A 1 85 ? -3.561 -0.527 16.177 1.00 93.81 85 ARG A O 1
ATOM 664 N N . LEU A 1 86 ? -5.543 -0.154 17.168 1.00 93.94 86 LEU A N 1
ATOM 665 C CA . LEU A 1 86 ? -6.204 0.388 15.982 1.00 93.94 86 LEU A CA 1
ATOM 666 C C . LEU A 1 86 ? -5.508 1.655 15.467 1.00 93.94 86 LEU A C 1
ATOM 668 O O . LEU A 1 86 ? -5.261 1.766 14.269 1.00 93.94 86 LEU A O 1
ATOM 672 N N . THR A 1 87 ? -5.158 2.596 16.350 1.00 93.88 87 THR A N 1
ATOM 673 C CA . THR A 1 87 ? -4.433 3.816 15.957 1.00 93.88 87 THR A CA 1
ATOM 674 C C . THR A 1 87 ? -3.088 3.492 15.305 1.00 93.88 87 THR A C 1
ATOM 676 O O . THR A 1 87 ? -2.743 4.100 14.294 1.00 93.88 87 THR A O 1
ATOM 679 N N . ARG A 1 88 ? -2.352 2.501 15.826 1.00 95.88 88 ARG A N 1
ATOM 680 C CA . ARG A 1 88 ? -1.094 2.044 15.211 1.00 95.88 88 ARG A CA 1
ATOM 681 C C . ARG A 1 88 ? -1.321 1.480 13.813 1.00 95.88 88 ARG A C 1
ATOM 683 O O . ARG A 1 88 ? -0.662 1.930 12.886 1.00 95.88 88 ARG A O 1
ATOM 690 N N . LEU A 1 89 ? -2.306 0.596 13.635 1.00 94.88 89 LEU A N 1
ATOM 691 C CA . LEU A 1 89 ? -2.629 0.047 12.312 1.00 94.88 89 LEU A CA 1
ATOM 692 C C . LEU A 1 89 ? -3.057 1.120 11.308 1.00 94.88 89 LEU A C 1
ATOM 694 O O . LEU A 1 89 ? -2.693 1.040 10.138 1.00 94.88 89 LEU A O 1
ATOM 698 N N . LYS A 1 90 ? -3.798 2.143 11.752 1.00 94.06 90 LYS A N 1
ATOM 699 C CA . LYS A 1 90 ? -4.150 3.299 10.912 1.00 94.06 90 LYS A CA 1
ATOM 700 C C . LYS A 1 90 ? -2.905 4.045 10.434 1.00 94.06 90 LYS A C 1
ATOM 702 O O . LYS A 1 90 ? -2.796 4.317 9.240 1.00 94.06 90 LYS A O 1
ATOM 707 N N . SER A 1 91 ? -1.966 4.322 11.341 1.00 92.00 91 SER A N 1
ATOM 708 C CA . SER A 1 91 ? -0.690 4.965 11.002 1.00 92.00 91 SER A CA 1
ATOM 709 C C . SER A 1 91 ? 0.130 4.104 10.041 1.00 92.00 91 SER A C 1
ATOM 711 O O . SER A 1 91 ? 0.543 4.578 8.990 1.00 92.00 91 SER A O 1
ATOM 713 N N . GLU A 1 92 ? 0.302 2.818 10.350 1.00 94.31 92 GLU A N 1
ATOM 714 C CA . GLU A 1 92 ? 1.083 1.891 9.529 1.00 94.31 92 GLU A CA 1
ATOM 715 C C . GLU A 1 92 ? 0.491 1.720 8.123 1.00 94.31 92 GLU A C 1
ATOM 717 O O . GLU A 1 92 ? 1.237 1.686 7.137 1.00 94.31 92 GLU A O 1
ATOM 722 N N . LEU A 1 93 ? -0.843 1.644 8.002 1.00 93.31 93 LEU A N 1
ATOM 723 C CA . LEU A 1 93 ? -1.506 1.619 6.700 1.00 93.31 93 LEU A CA 1
ATOM 724 C C . LEU A 1 93 ? -1.276 2.933 5.951 1.00 93.31 93 LEU A C 1
ATOM 726 O O . LEU A 1 93 ? -0.909 2.885 4.779 1.00 93.31 93 LEU A O 1
ATOM 730 N N . SER A 1 94 ? -1.464 4.081 6.610 1.00 92.06 94 SER A N 1
ATOM 731 C CA . SER A 1 94 ? -1.253 5.403 6.008 1.00 92.06 94 SER A CA 1
ATOM 732 C C . SER A 1 94 ? 0.165 5.543 5.452 1.00 92.06 94 SER A C 1
ATOM 734 O O . SER A 1 94 ? 0.339 5.860 4.275 1.00 92.06 94 SER A O 1
ATOM 736 N N . ASP A 1 95 ? 1.178 5.196 6.247 1.00 91.50 95 ASP A N 1
ATOM 737 C CA . ASP A 1 95 ? 2.583 5.243 5.835 1.00 91.50 95 ASP A CA 1
ATOM 738 C C . ASP A 1 95 ? 2.858 4.317 4.643 1.00 91.50 95 ASP A C 1
ATOM 740 O O . ASP A 1 95 ? 3.555 4.681 3.692 1.00 91.50 95 ASP A O 1
ATOM 744 N N . SER A 1 96 ? 2.291 3.108 4.670 1.00 88.75 96 SER A N 1
ATOM 745 C CA . SER A 1 96 ? 2.464 2.117 3.603 1.00 88.75 96 SER A CA 1
ATOM 746 C C . SER A 1 96 ? 1.799 2.567 2.295 1.00 88.75 96 SER A C 1
ATOM 748 O O . SER A 1 96 ? 2.396 2.441 1.223 1.00 88.75 96 SER A O 1
ATOM 750 N N . VAL A 1 97 ? 0.593 3.140 2.374 1.00 89.88 97 VAL A N 1
ATOM 751 C CA . VAL A 1 97 ? -0.141 3.694 1.224 1.00 89.88 97 VAL A CA 1
ATOM 752 C C . VAL A 1 97 ? 0.572 4.920 0.662 1.00 89.88 97 VAL A C 1
ATOM 754 O O . VAL A 1 97 ? 0.701 5.030 -0.556 1.00 89.88 97 VAL A O 1
ATOM 757 N N . GLN A 1 98 ? 1.096 5.801 1.517 1.00 88.56 98 GLN A N 1
ATOM 758 C CA . GLN A 1 98 ? 1.854 6.976 1.091 1.00 88.56 98 GLN A CA 1
ATOM 759 C C . GLN A 1 98 ? 3.119 6.571 0.320 1.00 88.56 98 GLN A C 1
ATOM 761 O O . GLN A 1 98 ? 3.318 7.018 -0.813 1.00 88.56 98 GLN A O 1
ATOM 766 N N . ARG A 1 99 ? 3.927 5.652 0.876 1.00 92.19 99 ARG A N 1
ATOM 767 C CA . ARG A 1 99 ? 5.115 5.102 0.192 1.00 92.19 99 ARG A CA 1
ATOM 768 C C . ARG A 1 99 ? 4.758 4.493 -1.159 1.00 92.19 99 ARG A C 1
ATOM 770 O O . ARG A 1 99 ? 5.427 4.754 -2.161 1.00 92.19 99 ARG A O 1
ATOM 777 N N . TYR A 1 100 ? 3.688 3.703 -1.196 1.00 92.31 100 TYR A N 1
ATOM 778 C CA . TYR A 1 100 ? 3.207 3.118 -2.437 1.00 92.31 100 TYR A CA 1
ATOM 779 C C . TYR A 1 100 ? 2.778 4.197 -3.442 1.00 92.31 100 TYR A C 1
ATOM 781 O O . TYR A 1 100 ? 3.192 4.141 -4.597 1.00 92.31 100 TYR A O 1
ATOM 789 N N . GLY A 1 101 ? 2.034 5.220 -3.020 1.00 86.56 101 GLY A N 1
ATOM 790 C CA . GLY A 1 101 ? 1.619 6.341 -3.867 1.00 86.56 101 GLY A CA 1
ATOM 791 C C . GLY A 1 101 ? 2.796 7.109 -4.479 1.00 86.56 101 GLY A C 1
ATOM 792 O O . GLY A 1 101 ? 2.765 7.461 -5.661 1.00 86.56 101 GLY A O 1
ATOM 793 N N . ASP A 1 102 ? 3.875 7.318 -3.727 1.00 86.06 102 ASP A N 1
ATOM 794 C CA . ASP A 1 102 ? 5.090 7.947 -4.254 1.00 86.06 102 ASP A CA 1
ATOM 795 C C . ASP A 1 102 ? 5.830 7.037 -5.244 1.00 86.06 102 ASP A C 1
ATOM 797 O O . ASP A 1 102 ? 6.282 7.494 -6.298 1.00 86.06 102 ASP A O 1
ATOM 801 N N . LEU A 1 103 ? 5.876 5.730 -4.981 1.00 88.75 103 LEU A N 1
ATOM 802 C CA . LEU A 1 103 ? 6.404 4.751 -5.930 1.00 88.75 103 LEU A CA 1
ATOM 803 C C . LEU A 1 103 ? 5.588 4.708 -7.230 1.00 88.75 103 LEU A C 1
ATOM 805 O O . LEU A 1 103 ? 6.148 4.629 -8.325 1.00 88.75 103 LEU A O 1
ATOM 809 N N . GLN A 1 104 ? 4.264 4.805 -7.135 1.00 85.19 104 GLN A N 1
ATOM 810 C CA . GLN A 1 104 ? 3.377 4.850 -8.292 1.00 85.19 104 GLN A CA 1
ATOM 811 C C . GLN A 1 104 ? 3.678 6.042 -9.216 1.00 85.19 104 GLN A C 1
ATOM 813 O O . GLN A 1 104 ? 3.642 5.874 -10.440 1.00 85.19 104 GLN A O 1
ATOM 818 N N . LYS A 1 105 ? 4.012 7.216 -8.656 1.00 85.12 105 LYS A N 1
ATOM 819 C CA . LYS A 1 105 ? 4.448 8.394 -9.432 1.00 85.12 105 LYS A CA 1
ATOM 820 C C . LYS A 1 105 ? 5.744 8.101 -10.189 1.00 85.12 105 LYS A C 1
ATOM 822 O O . LYS A 1 105 ? 5.778 8.270 -11.405 1.00 85.12 105 LYS A O 1
ATOM 827 N N . LYS A 1 106 ? 6.750 7.539 -9.506 1.00 87.69 106 LYS A N 1
ATOM 828 C CA . LYS A 1 106 ? 8.034 7.149 -10.123 1.00 87.69 106 LYS A CA 1
ATOM 829 C C . LYS A 1 106 ? 7.845 6.142 -11.261 1.00 87.69 106 LYS A C 1
ATOM 831 O O . LYS A 1 106 ? 8.472 6.264 -12.311 1.00 87.69 106 LYS A O 1
ATOM 836 N N . ILE A 1 107 ? 6.956 5.161 -11.081 1.00 84.44 107 ILE A N 1
ATOM 837 C CA . ILE A 1 107 ? 6.619 4.188 -12.131 1.00 84.44 107 ILE A CA 1
ATOM 838 C C . ILE A 1 107 ? 5.996 4.893 -13.342 1.00 84.44 107 ILE A C 1
ATOM 840 O O . ILE A 1 107 ? 6.357 4.586 -14.479 1.00 84.44 107 ILE A O 1
ATOM 844 N N . ALA A 1 108 ? 5.078 5.837 -13.122 1.00 81.75 108 ALA A N 1
ATOM 845 C CA . ALA A 1 108 ? 4.440 6.581 -14.205 1.00 81.75 108 ALA A CA 1
ATOM 846 C C . ALA A 1 108 ? 5.444 7.454 -14.976 1.00 81.75 108 ALA A C 1
ATOM 848 O O . ALA A 1 108 ? 5.413 7.472 -16.204 1.00 81.75 108 ALA A O 1
ATOM 849 N N . GLU A 1 109 ? 6.348 8.136 -14.274 1.00 82.62 109 GLU A N 1
ATOM 850 C CA . GLU A 1 109 ? 7.426 8.935 -14.871 1.00 82.62 109 GLU A CA 1
ATOM 851 C C . GLU A 1 109 ? 8.372 8.074 -15.712 1.00 82.62 109 GLU A C 1
ATOM 853 O O . GLU A 1 109 ? 8.624 8.395 -16.873 1.00 82.62 109 GLU A O 1
ATOM 858 N N . ARG A 1 110 ? 8.831 6.938 -15.169 1.00 83.81 110 ARG A N 1
ATOM 859 C CA . ARG A 1 110 ? 9.687 5.993 -15.903 1.00 83.81 110 ARG A CA 1
ATOM 860 C C . ARG A 1 110 ? 8.988 5.419 -17.128 1.00 83.81 110 ARG A C 1
ATOM 862 O O . ARG A 1 110 ? 9.590 5.383 -18.190 1.00 83.81 110 ARG A O 1
ATOM 869 N N . SER A 1 111 ? 7.719 5.036 -17.007 1.00 80.69 111 SER A N 1
ATOM 870 C CA . SER A 1 111 ? 6.949 4.507 -18.141 1.00 80.69 111 SER A CA 1
ATOM 871 C C . SER A 1 111 ? 6.797 5.555 -19.248 1.00 80.69 111 SER A C 1
ATOM 873 O O . SER A 1 111 ? 7.024 5.251 -20.411 1.00 80.69 111 SER A O 1
ATOM 875 N N . LYS A 1 112 ? 6.501 6.814 -18.892 1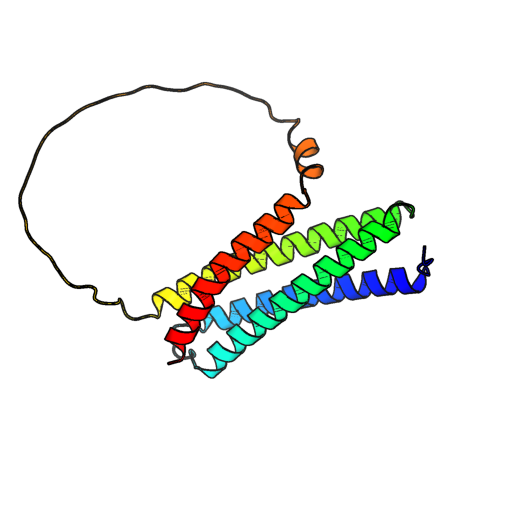.00 79.12 112 LYS A N 1
ATOM 876 C CA . LYS A 1 112 ? 6.410 7.922 -19.858 1.00 79.12 112 LYS A CA 1
ATOM 877 C C . LYS A 1 112 ? 7.736 8.202 -20.563 1.00 79.12 112 LYS A C 1
ATOM 879 O O . LYS A 1 112 ? 7.728 8.449 -21.759 1.00 79.12 112 LYS A O 1
ATOM 884 N N . ALA A 1 113 ? 8.857 8.151 -19.844 1.00 79.81 113 ALA A N 1
ATOM 885 C CA . ALA A 1 113 ? 10.183 8.363 -20.425 1.00 79.81 113 ALA A CA 1
ATOM 886 C C . ALA A 1 113 ? 10.595 7.263 -21.423 1.00 79.81 113 ALA A C 1
ATOM 888 O O . ALA A 1 113 ? 11.482 7.485 -22.241 1.00 79.81 113 ALA A O 1
ATOM 889 N N . LEU A 1 114 ? 9.967 6.084 -21.345 1.00 77.38 114 LEU A N 1
ATOM 890 C CA . LEU A 1 114 ? 10.208 4.955 -22.246 1.00 77.38 114 LEU A CA 1
ATOM 891 C C . LEU A 1 114 ? 9.293 4.962 -23.478 1.00 77.38 114 LEU A C 1
ATOM 893 O O . LEU A 1 114 ? 9.489 4.145 -24.376 1.00 77.38 114 LEU A O 1
ATOM 897 N N . LEU A 1 115 ? 8.308 5.862 -23.535 1.00 73.12 115 LEU A N 1
ATOM 898 C CA . LEU A 1 115 ? 7.527 6.090 -24.746 1.00 73.12 115 LEU A CA 1
ATOM 899 C C . LEU A 1 115 ? 8.329 6.958 -25.728 1.00 73.12 115 LEU A C 1
ATOM 901 O O . LEU A 1 115 ? 8.990 7.907 -25.298 1.00 73.12 115 LEU A O 1
ATOM 905 N N . PRO A 1 116 ? 8.255 6.690 -27.045 1.00 56.31 116 PRO A N 1
ATOM 906 C CA . PRO A 1 116 ? 8.810 7.593 -28.043 1.00 56.31 116 PRO A CA 1
ATOM 907 C C . PRO A 1 116 ? 8.211 8.996 -27.867 1.00 56.31 116 PRO A C 1
ATOM 909 O O . PRO A 1 116 ? 7.003 9.096 -27.616 1.00 56.31 116 PRO A O 1
ATOM 912 N N . PRO A 1 117 ? 8.990 10.086 -28.023 1.00 57.28 117 PRO A N 1
ATOM 913 C CA . PRO A 1 117 ? 8.409 11.416 -28.093 1.00 57.28 117 PRO A CA 1
ATOM 914 C C . PRO A 1 117 ? 7.428 11.421 -29.265 1.00 57.28 117 PRO A C 1
ATOM 916 O O . PRO A 1 117 ? 7.818 11.285 -30.424 1.00 57.28 117 PRO A O 1
ATOM 919 N N . THR A 1 118 ? 6.134 11.514 -28.970 1.00 47.88 118 THR A N 1
ATOM 920 C CA . THR A 1 118 ? 5.114 11.646 -30.003 1.00 47.88 118 THR A CA 1
ATOM 921 C C . THR A 1 118 ? 5.384 12.955 -30.730 1.00 47.88 118 THR A C 1
ATOM 923 O O . THR A 1 118 ? 5.167 14.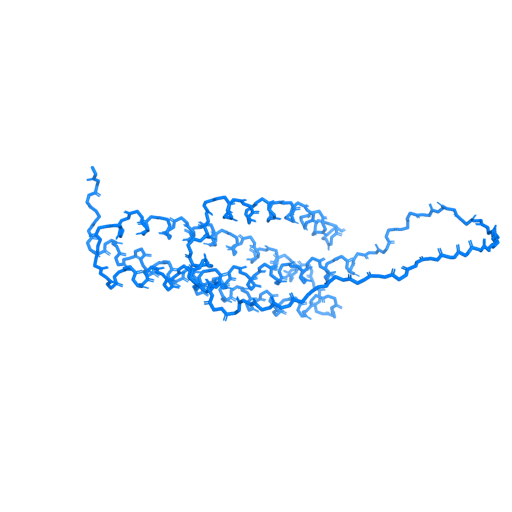032 -30.175 1.00 47.88 118 THR A O 1
ATOM 926 N N . HIS A 1 119 ? 5.896 12.861 -31.956 1.00 45.81 119 HIS A N 1
ATOM 927 C CA . HIS A 1 119 ? 6.005 13.978 -32.879 1.00 45.81 119 HIS A CA 1
ATOM 928 C C . HIS A 1 119 ? 4.600 14.522 -33.163 1.00 45.81 119 HIS A C 1
ATOM 930 O O . HIS A 1 119 ? 3.905 14.067 -34.067 1.00 45.81 119 HIS A O 1
ATOM 936 N N . THR A 1 120 ? 4.166 15.513 -32.392 1.00 41.50 120 THR A N 1
ATOM 937 C CA . THR A 1 120 ? 3.220 16.509 -32.891 1.00 41.50 120 THR A CA 1
ATOM 938 C C . THR A 1 120 ? 4.048 17.629 -33.507 1.00 41.50 120 THR A C 1
ATOM 940 O O . THR A 1 120 ? 4.438 18.582 -32.835 1.00 41.50 120 THR A O 1
ATOM 943 N N . ASP A 1 121 ? 4.389 17.464 -34.782 1.00 41.25 121 ASP A N 1
ATOM 944 C CA . ASP A 1 121 ? 5.012 18.498 -35.603 1.00 41.25 121 ASP A CA 1
ATOM 945 C C . ASP A 1 121 ? 4.099 19.730 -35.791 1.00 41.25 121 ASP A C 1
ATOM 947 O O . ASP A 1 121 ? 2.875 19.605 -35.856 1.00 41.25 121 ASP A O 1
ATOM 951 N N . LYS A 1 122 ? 4.761 20.867 -36.093 1.00 41.47 122 LYS A N 1
ATOM 952 C CA . LYS A 1 122 ? 4.295 22.107 -36.780 1.00 41.47 122 LYS A CA 1
ATOM 953 C C . LYS A 1 122 ? 3.795 23.223 -35.829 1.00 41.47 122 LYS A C 1
ATOM 955 O O . LYS A 1 122 ? 2.763 23.079 -35.202 1.00 41.47 122 LYS A O 1
ATOM 960 N N . LYS A 1 123 ? 4.417 24.410 -35.708 1.00 38.12 123 LYS A N 1
ATOM 961 C CA . LYS A 1 123 ? 5.149 25.241 -36.688 1.00 38.12 123 LYS A CA 1
ATOM 962 C C . LY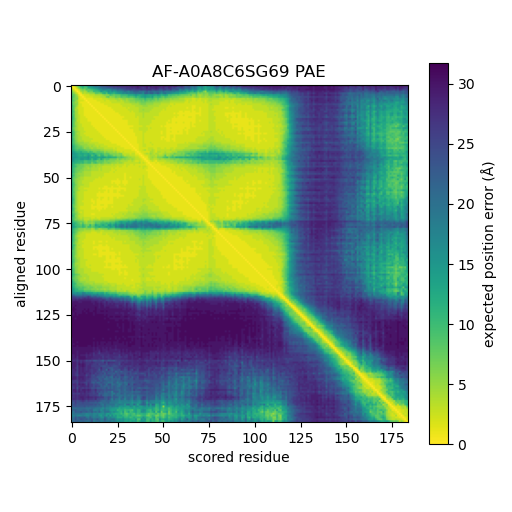S A 1 123 ? 6.187 26.166 -36.029 1.00 38.12 123 LYS A C 1
ATOM 964 O O . LYS A 1 123 ? 5.912 26.861 -35.061 1.00 38.12 123 LYS A O 1
ATOM 969 N N . LYS A 1 124 ? 7.335 26.235 -36.696 1.00 39.09 124 LYS A N 1
ATOM 970 C CA . LYS A 1 124 ? 8.371 27.272 -36.661 1.00 39.09 124 LYS A CA 1
ATOM 971 C C . LYS A 1 124 ? 7.843 28.561 -37.318 1.00 39.09 124 LYS A C 1
ATOM 973 O O . LYS A 1 124 ? 7.360 28.474 -38.444 1.00 39.09 124 LYS A O 1
ATOM 978 N N . SER A 1 125 ? 7.988 29.725 -36.679 1.00 33.50 125 SER A N 1
ATOM 979 C CA . SER A 1 125 ? 8.359 30.980 -37.364 1.00 33.50 125 SER A CA 1
ATOM 980 C C . SER A 1 125 ? 8.874 32.044 -36.366 1.00 33.50 125 SER A C 1
ATOM 982 O O . SER A 1 125 ? 8.439 32.012 -35.216 1.00 33.50 125 SER A O 1
ATOM 984 N N . PRO A 1 126 ? 9.814 32.930 -36.761 1.00 49.91 126 PRO A N 1
ATOM 985 C CA . PRO A 1 126 ? 10.723 33.661 -35.868 1.00 49.91 126 PRO A CA 1
ATOM 986 C C . PRO A 1 126 ? 10.450 35.185 -35.752 1.00 49.91 126 PRO A C 1
ATOM 988 O O . PRO A 1 126 ? 9.660 35.717 -36.523 1.00 49.91 126 PRO A O 1
ATOM 991 N N . GLN A 1 127 ? 11.235 35.849 -34.875 1.00 30.95 127 GLN A N 1
ATOM 992 C CA . GLN A 1 127 ? 11.558 37.303 -34.758 1.00 30.95 127 GLN A CA 1
ATOM 993 C C . GLN A 1 127 ? 10.687 38.174 -33.808 1.00 30.95 127 GLN A C 1
ATOM 995 O O . GLN A 1 127 ? 9.523 38.409 -34.092 1.00 30.95 127 GLN A O 1
ATOM 1000 N N . THR A 1 128 ? 11.159 38.514 -32.584 1.00 32.53 128 THR A N 1
ATOM 1001 C CA . THR A 1 128 ? 11.939 39.714 -32.090 1.00 32.53 128 THR A CA 1
ATOM 1002 C C . THR A 1 128 ? 11.031 40.826 -31.472 1.00 32.53 128 THR A C 1
ATOM 1004 O O . THR A 1 128 ? 9.825 40.727 -31.643 1.00 32.53 128 THR A O 1
ATOM 1007 N N . PRO A 1 129 ? 11.530 41.873 -30.760 1.00 53.69 129 PRO A N 1
ATOM 1008 C CA . PRO A 1 129 ? 11.902 41.916 -29.328 1.00 53.69 129 PRO A CA 1
ATOM 1009 C C . PRO A 1 129 ? 11.243 43.086 -28.513 1.00 53.69 129 PRO A C 1
ATOM 1011 O O . PRO A 1 129 ? 10.579 43.940 -29.087 1.00 53.69 129 PRO A O 1
ATOM 1014 N N . LEU A 1 130 ? 11.577 43.176 -27.206 1.00 31.84 130 LEU A N 1
ATOM 1015 C CA . LEU A 1 130 ? 11.656 44.382 -26.326 1.00 31.84 130 LEU A CA 1
ATOM 1016 C C . LEU A 1 130 ? 10.492 44.755 -25.349 1.00 31.84 130 LEU A C 1
ATOM 1018 O O . LEU A 1 130 ? 9.356 44.953 -25.755 1.00 31.84 130 LEU A O 1
ATOM 1022 N N . VAL A 1 131 ? 10.919 45.035 -24.095 1.00 33.41 131 VAL A N 1
ATOM 1023 C CA . VAL A 1 131 ? 10.504 46.103 -23.134 1.00 33.41 131 VAL A CA 1
ATOM 1024 C C . VAL A 1 131 ? 9.564 45.783 -21.934 1.00 33.41 131 VAL A C 1
ATOM 1026 O O . VAL A 1 131 ? 8.349 45.729 -22.051 1.00 33.41 131 VAL A O 1
ATOM 1029 N N . ASP A 1 132 ? 10.209 45.579 -20.771 1.00 33.16 132 ASP A N 1
ATOM 1030 C CA . ASP A 1 132 ? 10.223 46.412 -19.536 1.00 33.16 132 ASP A CA 1
ATOM 1031 C C . ASP A 1 132 ? 9.116 46.396 -18.435 1.00 33.16 132 ASP A C 1
ATOM 1033 O O . ASP A 1 132 ? 7.922 46.556 -18.666 1.00 33.16 132 ASP A O 1
ATOM 1037 N N . THR A 1 133 ? 9.647 46.407 -17.199 1.00 34.47 133 THR A N 1
ATOM 1038 C CA . THR A 1 133 ? 9.215 46.973 -15.900 1.00 34.47 133 THR A CA 1
ATOM 1039 C C . THR A 1 133 ? 8.297 46.255 -14.891 1.00 34.47 133 THR A C 1
ATOM 1041 O O . THR A 1 133 ? 7.207 45.800 -15.224 1.0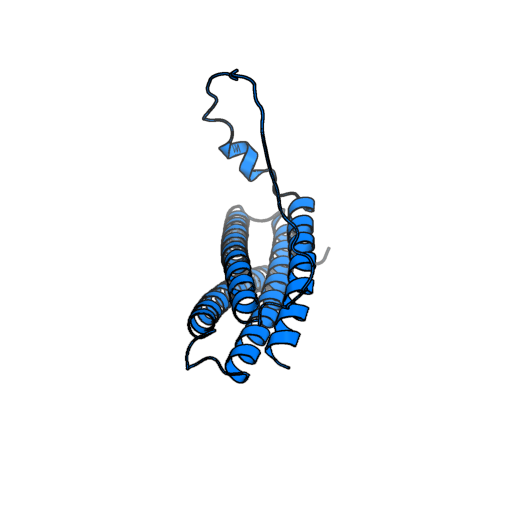0 34.47 133 THR A O 1
ATOM 1044 N N . ARG A 1 134 ? 8.717 46.435 -13.610 1.00 33.31 134 ARG A N 1
ATOM 1045 C CA . ARG A 1 134 ? 7.976 46.557 -12.317 1.00 33.31 134 ARG A CA 1
ATOM 1046 C C . ARG A 1 134 ? 7.702 45.268 -11.526 1.00 33.31 134 ARG A C 1
ATOM 1048 O O . ARG A 1 134 ? 7.392 44.250 -12.118 1.00 33.31 134 ARG A O 1
ATOM 1055 N N . ASP A 1 135 ? 7.729 45.230 -10.192 1.00 32.88 135 ASP A N 1
ATOM 1056 C CA . ASP A 1 135 ? 8.038 46.174 -9.098 1.00 32.88 135 ASP A CA 1
ATOM 1057 C C . ASP A 1 135 ? 8.092 45.349 -7.791 1.00 32.88 135 ASP A C 1
ATOM 1059 O O . ASP A 1 135 ? 7.539 44.249 -7.722 1.00 32.88 135 ASP A O 1
ATOM 1063 N N . GLU A 1 136 ? 8.776 45.880 -6.786 1.00 39.19 136 GLU A N 1
ATOM 1064 C CA . GLU A 1 136 ? 9.029 45.310 -5.460 1.00 39.19 136 GLU A CA 1
ATOM 1065 C C . GLU A 1 136 ? 7.771 45.264 -4.565 1.00 39.19 136 GLU A C 1
ATOM 1067 O O . GLU A 1 136 ? 6.894 46.119 -4.665 1.00 39.19 136 GLU A O 1
ATOM 1072 N N . GLY A 1 137 ? 7.741 44.365 -3.572 1.00 38.47 137 GLY A N 1
ATOM 1073 C CA . GLY A 1 137 ? 7.076 44.689 -2.301 1.00 38.47 137 GLY A CA 1
ATOM 1074 C C . GLY A 1 137 ? 6.595 43.513 -1.431 1.00 38.47 137 GLY A C 1
ATOM 1075 O O . GLY A 1 137 ? 6.083 42.537 -1.971 1.00 38.47 137 GLY A O 1
ATOM 1076 N N . PRO A 1 138 ? 6.731 43.583 -0.087 1.00 56.38 138 PRO A N 1
ATOM 1077 C CA . PRO A 1 138 ? 6.934 42.428 0.798 1.00 56.38 138 PRO A CA 1
ATOM 1078 C C . PRO A 1 138 ? 5.744 42.139 1.737 1.00 56.38 138 PRO A C 1
ATOM 1080 O O . PRO A 1 138 ? 4.963 43.039 2.043 1.00 56.38 138 PRO A O 1
ATOM 1083 N N . LEU A 1 139 ? 5.629 40.916 2.280 1.00 37.00 139 LEU A N 1
ATOM 1084 C CA . LEU A 1 139 ? 4.601 40.615 3.288 1.00 37.00 139 LEU A CA 1
ATOM 1085 C C . LEU A 1 139 ? 5.083 39.702 4.430 1.00 37.00 139 LEU A C 1
ATOM 1087 O O . LEU A 1 139 ? 5.122 38.485 4.302 1.00 37.00 139 LEU A O 1
ATOM 1091 N N . PHE A 1 140 ? 5.383 40.387 5.534 1.00 33.50 140 PHE A N 1
ATOM 1092 C CA . PHE A 1 140 ? 4.968 40.156 6.923 1.00 33.50 140 PHE A CA 1
ATOM 1093 C C . PHE A 1 140 ? 5.357 38.893 7.708 1.00 33.50 140 PHE A C 1
ATOM 1095 O O . PHE A 1 140 ? 5.393 37.761 7.245 1.00 33.50 140 PHE A O 1
ATOM 1102 N N . ASP A 1 141 ? 5.612 39.207 8.971 1.00 33.16 141 ASP A N 1
ATOM 1103 C CA . ASP A 1 141 ? 6.353 38.513 10.006 1.00 33.16 141 ASP A CA 1
ATOM 1104 C C . ASP A 1 141 ? 5.513 37.523 10.837 1.00 33.16 141 ASP A C 1
ATOM 1106 O O . ASP A 1 141 ? 4.303 37.676 10.989 1.00 33.16 141 ASP A O 1
ATOM 1110 N N . ALA A 1 142 ? 6.255 36.631 11.496 1.00 35.44 142 ALA A N 1
ATOM 1111 C CA . ALA A 1 142 ? 6.062 36.147 12.867 1.00 35.44 142 ALA A CA 1
ATOM 1112 C C . ALA A 1 142 ? 4.987 35.087 13.243 1.00 35.44 142 ALA A C 1
ATOM 1114 O O . ALA A 1 142 ? 3.800 35.352 13.373 1.00 35.44 142 ALA A O 1
ATOM 1115 N N . LEU A 1 143 ? 5.541 33.925 13.632 1.00 40.56 143 LEU A N 1
ATOM 1116 C CA . LEU A 1 143 ? 5.374 33.194 14.907 1.00 40.56 143 LEU A CA 1
ATOM 1117 C C . LEU A 1 143 ? 3.999 32.623 15.313 1.00 40.56 143 LEU A C 1
ATOM 1119 O O . LEU A 1 143 ? 3.056 33.334 15.632 1.00 40.56 143 LEU A O 1
ATOM 1123 N N . GLY A 1 144 ? 3.984 31.297 15.498 1.00 35.62 144 GLY A N 1
ATOM 1124 C CA . GLY A 1 144 ? 2.922 30.560 16.188 1.00 35.62 144 GLY A CA 1
ATOM 1125 C C . GLY A 1 144 ? 3.192 29.054 16.256 1.00 35.62 144 GLY A C 1
ATOM 1126 O O . GLY A 1 144 ? 2.336 28.253 15.899 1.00 35.62 144 GLY A O 1
ATOM 1127 N N . ALA A 1 145 ? 4.410 28.659 16.633 1.00 49.78 145 ALA A N 1
ATOM 1128 C CA . ALA A 1 145 ? 4.766 27.260 16.848 1.00 49.78 145 ALA A CA 1
ATOM 1129 C C . ALA A 1 145 ? 4.375 26.847 18.274 1.00 49.78 145 ALA A C 1
ATOM 1131 O O . ALA A 1 145 ? 5.148 27.110 19.186 1.00 49.78 145 ALA A O 1
ATOM 1132 N N . ASP A 1 146 ? 3.182 26.266 18.448 1.00 44.22 146 ASP A N 1
ATOM 1133 C CA . ASP A 1 146 ? 2.966 25.146 19.392 1.00 44.22 146 ASP A CA 1
ATOM 1134 C C . ASP A 1 146 ? 1.576 24.481 19.268 1.00 44.22 146 ASP A C 1
ATOM 1136 O O . ASP A 1 146 ? 1.402 23.344 19.686 1.00 44.22 146 ASP A O 1
ATOM 1140 N N . ASP A 1 147 ? 0.583 25.114 18.630 1.00 40.34 147 ASP A N 1
ATOM 1141 C CA . ASP A 1 147 ? -0.809 24.607 18.651 1.00 40.34 147 ASP A CA 1
ATOM 1142 C C . ASP A 1 147 ? -1.165 23.641 17.492 1.00 40.34 147 ASP A C 1
ATOM 1144 O O . ASP A 1 147 ? -2.195 22.968 17.479 1.00 40.34 147 ASP A O 1
ATOM 1148 N N . SER A 1 148 ? -0.289 23.518 16.490 1.00 41.34 148 SER A N 1
ATOM 1149 C CA . SER A 1 148 ? -0.606 22.817 15.233 1.00 41.34 148 SER A CA 1
ATOM 1150 C C . SER A 1 148 ? -0.585 21.283 15.341 1.00 41.34 148 SER A C 1
ATOM 1152 O O . SER A 1 148 ? -1.242 20.590 14.562 1.00 41.34 148 SER A O 1
ATOM 1154 N N . VAL A 1 149 ? 0.109 20.721 16.338 1.00 42.62 149 VAL A N 1
ATOM 1155 C CA . VAL A 1 149 ? 0.244 19.257 16.471 1.00 42.62 149 VAL A CA 1
ATOM 1156 C C . VAL A 1 149 ? -1.040 18.615 17.015 1.00 42.62 149 VAL A C 1
ATOM 1158 O O . VAL A 1 149 ? -1.309 17.444 16.747 1.00 42.62 149 VAL A O 1
ATOM 1161 N N . GLN A 1 150 ? -1.877 19.381 17.722 1.00 39.62 150 GLN A N 1
ATOM 1162 C CA . GLN A 1 150 ? -3.140 18.886 18.274 1.00 39.62 150 GLN A CA 1
ATOM 1163 C C . GLN A 1 150 ? -4.314 19.012 17.285 1.00 39.62 150 GLN A C 1
ATOM 1165 O O . GLN A 1 150 ? -5.223 18.178 17.309 1.00 39.62 150 GLN A O 1
ATOM 1170 N N . ALA A 1 151 ? -4.249 19.969 16.353 1.00 40.53 151 ALA A N 1
ATOM 1171 C CA . ALA A 1 151 ? -5.212 20.104 15.258 1.00 40.53 151 ALA A CA 1
ATOM 1172 C C . ALA A 1 151 ? -5.013 19.041 14.158 1.00 40.53 151 ALA A C 1
ATOM 1174 O O . ALA A 1 151 ? -5.986 18.486 13.655 1.00 40.53 151 ALA A O 1
ATOM 117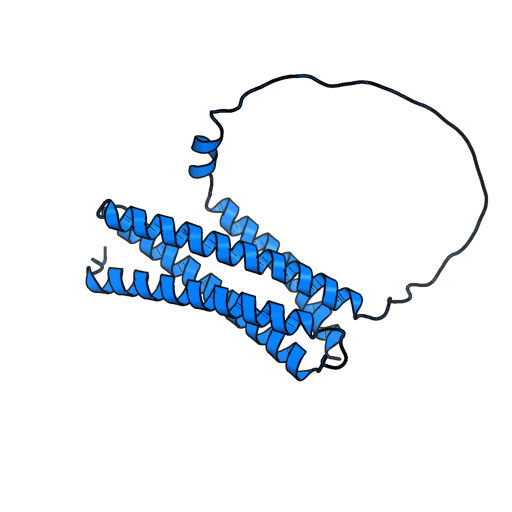5 N N . PHE A 1 152 ? -3.763 18.660 13.859 1.00 39.47 152 PHE A N 1
ATOM 1176 C CA . PHE A 1 152 ? -3.452 17.689 12.798 1.00 39.47 152 PHE A CA 1
ATOM 1177 C C . PHE A 1 152 ? -3.961 16.260 13.075 1.00 39.47 152 PHE A C 1
ATOM 1179 O O . PHE A 1 152 ? -4.130 15.464 12.156 1.00 39.47 152 PHE A O 1
ATOM 1186 N N . LEU A 1 153 ? -4.225 15.908 14.338 1.00 42.91 153 LEU A N 1
ATOM 1187 C CA . LEU A 1 153 ? -4.688 14.563 14.706 1.00 42.91 153 LEU A CA 1
ATOM 1188 C C . LEU A 1 153 ? -6.214 14.396 14.657 1.00 42.91 153 LEU A C 1
ATOM 1190 O O . LEU A 1 153 ? -6.689 13.260 14.701 1.00 42.91 153 LEU A O 1
ATOM 1194 N N . SER A 1 154 ? -6.974 15.492 14.564 1.00 43.53 154 SER A N 1
ATOM 1195 C CA . SER A 1 154 ? -8.447 15.452 14.568 1.00 43.53 154 SER A CA 1
ATOM 1196 C C . SER A 1 154 ? -9.079 15.669 13.190 1.00 43.53 154 SER A C 1
ATOM 1198 O O . SER A 1 154 ? -10.297 15.585 13.068 1.00 43.53 154 SER A O 1
ATOM 1200 N N . GLU A 1 155 ? -8.275 15.882 12.148 1.00 45.03 155 GLU A N 1
ATOM 1201 C CA . GLU A 1 155 ? -8.746 16.216 10.801 1.00 45.03 155 GLU A CA 1
ATOM 1202 C C . GLU A 1 155 ? -8.196 15.225 9.765 1.00 45.03 155 GLU A C 1
ATOM 1204 O O . GLU A 1 155 ? -7.418 15.551 8.879 1.00 45.03 155 GLU A O 1
ATOM 1209 N N . ILE A 1 156 ? -8.575 13.957 9.918 1.00 43.53 156 ILE A N 1
ATOM 1210 C CA . ILE A 1 156 ? -8.632 13.029 8.785 1.00 43.53 156 ILE A CA 1
ATOM 1211 C C . ILE A 1 156 ? -10.111 12.687 8.641 1.00 43.53 156 ILE A C 1
ATOM 1213 O O . ILE A 1 156 ? -10.615 11.754 9.275 1.00 43.53 156 ILE A O 1
ATOM 1217 N N . SER A 1 157 ? -10.826 13.524 7.891 1.00 45.09 157 SER A N 1
ATOM 1218 C CA . SER A 1 157 ? -12.255 13.367 7.622 1.00 45.09 157 SER A CA 1
ATOM 1219 C C . SER A 1 157 ? -12.475 12.248 6.596 1.00 45.09 157 SER A C 1
ATOM 1221 O O . SER A 1 157 ? -11.593 11.908 5.806 1.00 45.09 157 SER A O 1
ATOM 1223 N N . GLU A 1 158 ? -13.675 11.666 6.567 1.00 44.97 158 GLU A N 1
ATOM 1224 C CA . GLU A 1 158 ? -14.084 10.709 5.528 1.00 44.97 158 GLU A CA 1
ATOM 1225 C C . GLU A 1 158 ? -13.963 11.304 4.106 1.00 44.97 158 GLU A C 1
ATOM 1227 O O . GLU A 1 158 ? -13.758 10.575 3.132 1.00 44.97 158 GLU A O 1
ATOM 1232 N N . GLU A 1 159 ? -13.978 12.635 4.011 1.00 38.06 159 GLU A N 1
ATOM 1233 C CA . GLU A 1 159 ? -13.711 13.407 2.800 1.00 38.06 159 GLU A CA 1
ATOM 1234 C C . GLU A 1 159 ? -12.254 13.279 2.314 1.00 38.06 159 GLU A C 1
ATOM 1236 O O . GLU A 1 159 ? -12.031 13.067 1.121 1.00 38.06 159 GLU A O 1
ATOM 1241 N N . ASP A 1 160 ? -11.260 13.266 3.206 1.00 52.59 160 ASP A N 1
ATOM 1242 C CA . ASP A 1 160 ? -9.839 13.148 2.836 1.00 52.59 160 ASP A CA 1
ATOM 1243 C C . ASP A 1 160 ? -9.499 11.766 2.262 1.00 52.59 160 ASP A C 1
ATOM 1245 O O . ASP A 1 160 ? -8.699 11.630 1.329 1.00 52.59 160 ASP A O 1
ATOM 1249 N N . VAL A 1 161 ? -10.160 10.720 2.766 1.00 51.56 161 VAL A N 1
ATOM 1250 C CA . VAL A 1 161 ? -10.026 9.343 2.262 1.00 51.56 161 VAL A CA 1
ATOM 1251 C C . VAL A 1 161 ? -10.651 9.203 0.870 1.00 51.56 161 VAL A C 1
ATOM 1253 O O . VAL A 1 161 ? -10.098 8.524 -0.004 1.00 51.56 161 VAL A O 1
ATOM 1256 N N . GLU A 1 162 ? -11.782 9.866 0.623 1.00 56.03 162 GLU A N 1
ATOM 1257 C CA . GLU A 1 162 ? -12.437 9.842 -0.685 1.00 56.03 162 GLU A CA 1
ATOM 1258 C C . GLU A 1 162 ? -11.685 10.713 -1.706 1.00 56.03 162 GLU A C 1
ATOM 1260 O O . GLU A 1 162 ? -11.543 10.307 -2.865 1.00 56.03 162 GLU A O 1
ATOM 1265 N N . VAL A 1 163 ? -11.093 11.834 -1.272 1.00 51.97 163 VAL A N 1
ATOM 1266 C CA . VAL A 1 163 ? -10.179 12.672 -2.067 1.00 51.97 163 VAL A CA 1
ATOM 1267 C C . VAL A 1 163 ? -8.911 11.900 -2.439 1.00 51.97 163 VAL A C 1
ATOM 1269 O O . VAL A 1 163 ? -8.503 11.939 -3.605 1.00 51.97 163 VAL A O 1
ATOM 1272 N N . LEU A 1 164 ? -8.329 11.118 -1.521 1.00 47.44 164 LEU A N 1
ATOM 1273 C CA . LEU A 1 164 ? -7.232 10.190 -1.830 1.00 47.44 164 LEU A CA 1
ATOM 1274 C C . LEU A 1 164 ? -7.658 9.156 -2.886 1.00 47.44 164 LEU A C 1
ATOM 1276 O O . LEU A 1 164 ? -6.974 9.008 -3.904 1.00 47.44 164 LEU A O 1
ATOM 1280 N N . ARG A 1 165 ? -8.841 8.542 -2.746 1.00 53.91 165 ARG A N 1
ATOM 1281 C CA . ARG A 1 165 ? -9.415 7.630 -3.757 1.00 53.91 165 ARG A CA 1
ATOM 1282 C C . ARG A 1 165 ? -9.691 8.296 -5.105 1.00 53.91 165 ARG A C 1
ATOM 1284 O O . ARG A 1 165 ? -9.586 7.654 -6.153 1.00 53.91 165 ARG A O 1
ATOM 1291 N N . GLN A 1 166 ? -10.133 9.551 -5.134 1.00 44.91 166 GLN A N 1
ATOM 1292 C CA . GLN A 1 166 ? -10.456 10.266 -6.377 1.00 44.91 166 GLN A CA 1
ATOM 1293 C C . GLN A 1 166 ? -9.200 10.766 -7.091 1.00 44.91 166 GLN A C 1
ATOM 1295 O O . GLN A 1 166 ? -9.128 10.705 -8.325 1.00 44.91 166 GLN A O 1
ATOM 1300 N N . ARG A 1 167 ? -8.182 11.179 -6.331 1.00 47.22 167 ARG A N 1
ATOM 1301 C CA . ARG A 1 167 ? -6.842 11.493 -6.838 1.00 47.22 167 ARG A CA 1
ATOM 1302 C C . ARG A 1 167 ? -6.155 10.238 -7.389 1.00 47.22 167 ARG A C 1
ATOM 1304 O O . ARG A 1 167 ? -5.530 10.304 -8.449 1.00 47.22 167 ARG A O 1
ATOM 1311 N N . GLU A 1 168 ? -6.366 9.084 -6.756 1.00 43.47 168 GLU A N 1
ATOM 1312 C CA . GLU A 1 168 ? -5.896 7.778 -7.231 1.00 43.47 168 GLU A CA 1
ATOM 1313 C C . GLU A 1 168 ? -6.598 7.339 -8.531 1.00 43.47 168 GLU A C 1
ATOM 1315 O O . GLU A 1 168 ? -5.935 6.903 -9.475 1.00 43.47 168 GLU A O 1
ATOM 1320 N N . ARG A 1 169 ? -7.919 7.543 -8.650 1.00 40.50 169 ARG A N 1
ATOM 1321 C CA . ARG A 1 169 ? -8.705 7.191 -9.852 1.00 40.50 169 ARG A CA 1
ATOM 1322 C C . ARG A 1 169 ? -8.330 8.005 -11.097 1.00 40.50 169 ARG A C 1
ATOM 1324 O O . ARG A 1 169 ? -8.276 7.445 -12.194 1.00 40.50 169 ARG A O 1
ATOM 1331 N N . ARG A 1 170 ? -8.024 9.303 -10.955 1.00 33.81 170 ARG A N 1
ATOM 1332 C CA . ARG A 1 170 ? -7.569 10.141 -12.089 1.00 33.81 170 ARG A CA 1
ATOM 1333 C C . ARG A 1 170 ? -6.138 9.811 -12.517 1.00 33.81 170 ARG A C 1
ATOM 1335 O O . ARG A 1 170 ? -5.844 9.819 -13.709 1.00 33.81 170 ARG A O 1
ATOM 1342 N N . CYS A 1 171 ? -5.274 9.451 -11.567 1.00 40.16 171 CYS A N 1
ATOM 1343 C CA . CYS A 1 171 ? -3.918 8.988 -11.857 1.00 40.16 171 CYS A CA 1
ATOM 1344 C C . CYS A 1 171 ? -3.914 7.591 -12.515 1.00 40.16 171 CYS A C 1
ATOM 1346 O O . CYS A 1 171 ? -3.173 7.368 -13.471 1.00 40.16 171 CYS A O 1
ATOM 1348 N N . CYS A 1 172 ? -4.777 6.665 -12.075 1.00 45.78 172 CYS A N 1
ATOM 1349 C CA . CYS A 1 172 ? -4.857 5.305 -12.627 1.00 45.78 172 CYS A CA 1
ATOM 1350 C C . CYS A 1 172 ? -5.273 5.264 -14.104 1.00 45.78 172 CYS A C 1
ATOM 1352 O O . CYS A 1 172 ? -4.635 4.551 -14.874 1.00 45.78 172 CYS A O 1
ATOM 1354 N N . ARG A 1 173 ? -6.244 6.080 -14.544 1.00 47.66 173 ARG A N 1
ATOM 1355 C CA . ARG A 1 173 ? -6.660 6.104 -15.964 1.00 47.66 173 ARG A CA 1
ATOM 1356 C C . ARG A 1 173 ? -5.538 6.527 -16.914 1.00 47.66 173 ARG A C 1
ATOM 1358 O O . ARG A 1 173 ? -5.382 5.938 -17.975 1.00 47.66 173 ARG A O 1
ATOM 1365 N N . SER A 1 174 ? -4.729 7.513 -16.519 1.00 47.06 174 SER A N 1
ATOM 1366 C CA . SER A 1 174 ? -3.554 7.927 -17.300 1.00 47.06 174 SER A CA 1
ATOM 1367 C C . SER A 1 174 ? -2.410 6.904 -17.244 1.00 47.06 174 SER A C 1
ATOM 1369 O O . SER A 1 174 ? -1.516 6.950 -18.089 1.00 47.06 174 SER A O 1
ATOM 1371 N N . ARG A 1 175 ? -2.396 6.017 -16.241 1.00 52.19 175 ARG A N 1
ATOM 1372 C CA . ARG A 1 175 ? -1.382 4.967 -16.075 1.00 52.19 175 ARG A CA 1
ATOM 1373 C C . ARG A 1 175 ? -1.727 3.723 -16.886 1.00 52.19 175 ARG A C 1
ATOM 1375 O O . ARG A 1 175 ? -0.826 3.181 -17.508 1.00 52.19 175 ARG A O 1
ATOM 1382 N N . GLU A 1 176 ? -2.993 3.315 -16.945 1.00 52.47 176 GLU A N 1
ATOM 1383 C CA . GLU A 1 176 ? -3.453 2.205 -17.798 1.00 52.47 176 GLU A CA 1
ATOM 1384 C C . GLU A 1 176 ? -3.219 2.472 -19.284 1.00 52.47 176 GLU A C 1
ATOM 1386 O O . GLU A 1 176 ? -2.703 1.605 -19.982 1.00 52.47 176 GLU A O 1
ATOM 1391 N N . THR A 1 177 ? -3.508 3.684 -19.761 1.00 57.31 177 THR A N 1
ATOM 1392 C CA . THR A 1 177 ? -3.251 4.059 -21.160 1.00 57.31 177 THR A CA 1
ATOM 1393 C C . THR A 1 177 ? -1.758 4.064 -21.493 1.00 57.31 177 THR A C 1
ATOM 1395 O O . THR A 1 177 ? -1.355 3.547 -22.532 1.00 57.31 177 THR A O 1
ATOM 1398 N N . CYS A 1 178 ? -0.920 4.574 -20.584 1.00 58.31 178 CYS A N 1
ATOM 1399 C CA . CYS A 1 178 ? 0.539 4.539 -20.722 1.00 58.31 178 CYS A CA 1
ATOM 1400 C C . CYS A 1 178 ? 1.073 3.092 -20.739 1.00 58.31 178 CYS A C 1
ATOM 1402 O O . CYS A 1 178 ? 1.912 2.745 -21.566 1.00 58.31 178 CYS A O 1
ATOM 1404 N N . TRP A 1 179 ? 0.530 2.221 -19.882 1.00 59.47 179 TRP A N 1
ATOM 1405 C CA . TRP A 1 179 ? 0.882 0.799 -19.825 1.00 59.47 179 TRP A CA 1
ATOM 1406 C C . TRP A 1 179 ? 0.461 0.016 -21.068 1.00 59.47 179 TRP A C 1
ATOM 1408 O O . TRP A 1 179 ? 1.236 -0.808 -21.549 1.00 59.47 179 TRP A O 1
ATOM 1418 N N . MET A 1 180 ? -0.731 0.278 -21.609 1.00 59.59 180 MET A N 1
ATOM 1419 C CA . MET A 1 180 ? -1.176 -0.319 -22.872 1.00 59.59 180 MET A CA 1
ATOM 1420 C C . MET A 1 180 ? -0.247 0.069 -24.026 1.00 59.59 180 MET A C 1
ATOM 1422 O O . MET A 1 180 ? 0.113 -0.785 -24.830 1.00 59.59 180 MET A O 1
ATOM 1426 N N . SER A 1 181 ? 0.215 1.321 -24.056 1.00 58.59 181 SER A N 1
ATOM 1427 C CA . SER A 1 181 ? 1.157 1.795 -25.074 1.00 58.59 181 SER A CA 1
ATOM 1428 C C . SER A 1 181 ? 2.579 1.237 -24.912 1.00 58.59 181 SER A C 1
ATOM 1430 O O . SER A 1 181 ? 3.316 1.209 -25.887 1.00 58.59 181 SER A O 1
ATOM 1432 N N . LEU A 1 182 ? 2.977 0.796 -23.712 1.00 56.56 182 LEU A N 1
ATOM 1433 C CA . LEU A 1 182 ? 4.282 0.160 -23.446 1.00 56.56 182 LEU A CA 1
ATOM 1434 C C . LEU A 1 182 ? 4.318 -1.343 -23.779 1.00 56.56 182 LEU A C 1
ATOM 1436 O O . LEU A 1 182 ? 5.381 -1.963 -23.695 1.00 56.56 182 LEU A O 1
ATOM 1440 N N . ARG A 1 183 ? 3.154 -1.941 -24.032 1.00 48.47 183 ARG A N 1
ATOM 1441 C CA . ARG A 1 183 ? 2.956 -3.381 -24.233 1.00 48.47 183 ARG A CA 1
ATOM 1442 C C . ARG A 1 183 ? 2.672 -3.740 -25.692 1.00 48.47 183 ARG A C 1
ATOM 1444 O O . ARG A 1 183 ? 2.855 -4.898 -26.056 1.00 48.47 183 ARG A O 1
ATOM 1451 N N . SER A 1 184 ? 2.171 -2.774 -26.461 1.00 50.72 184 SER A N 1
ATOM 1452 C CA . SER A 1 184 ? 1.873 -2.899 -27.889 1.00 50.72 184 SER A CA 1
ATOM 1453 C C . SER A 1 184 ? 3.105 -2.642 -28.744 1.00 50.72 184 SER A C 1
ATOM 1455 O O . SER A 1 184 ? 3.098 -3.182 -29.869 1.00 50.72 184 SER A O 1
#

Sequence (184 aa):
ATQVSATELQDVFQETSSNIFQINANVVALEKNLQSLGTSRDTPELRQTLHSTQQQTNKVITTTSQLIKQLSDIISGSSRQDRLRLTRLKSELSDSVQRYGDLQKKIAERSKALLPPTHTDKKKSPQTPLVDTRDEGPLFDALGADDSVQAFLSEISEEDVEVLRQRERRCCRSRETCWMSLRS

pLDDT: mean 71.93, std 22.97, range [30.95, 98.44]

InterPro domains:
  IPR006011 Syntaxin, N-terminal domain [PF14523] (13-131)
  IPR006011 Syntaxin, N-terminal domain [SM00503] (1-112)
  IPR010989 SNARE [SSF47661] (8-169)

Mean predicted aligned error: 14.99 Å

Foldseek 3Di:
DPQDDPVNLVVLLVLLVVLLVLLQVLLVVLVVLLVLQPHPNDDLVSLVVNVVSLVVSVVSLVVSVVSLVVLCVNCVPPDPVSVVSSVVSVVSSVVSVVSSVVSLVSSQVSLVVPDDPPPPDDDDDDDDDDDDDDDDDDDDDDDDPDPVVVVVVPPPDPVVVVVVVVVVVVSVVSSVVSSVSSND